Protein AF-A0A5J4W3T4-F1 (afdb_monomer_lite)

Secondary structure (DSSP, 8-state):
------EEEES-EEPPPS--TT--S-SSEEEE--S---GGG-SS--TTEEEES-EESSS--SEEEE-TTHHHHHHHHHHT-GGG----TT--BTTB--S-HHHHHHHHHHHHHSSTT---SEEEEEEPTT-EEE-S-EEE-HHHHT-SEEEEEETTTTSTTPPSS-EEEEE--TT-GGGTTT-S-SEEE-TT-EEEEESEEEEE-SS-BSS-SEEE-SSS-EEEEES-EEEEEEE--SSS-EEEEEEE-SS-EEEEES-EEEEEEE-STTEEEEEEE--SSSPPEEEEES-EEEEEEE---TT-

Radius of gyration: 21.14 Å; chains: 1; boundin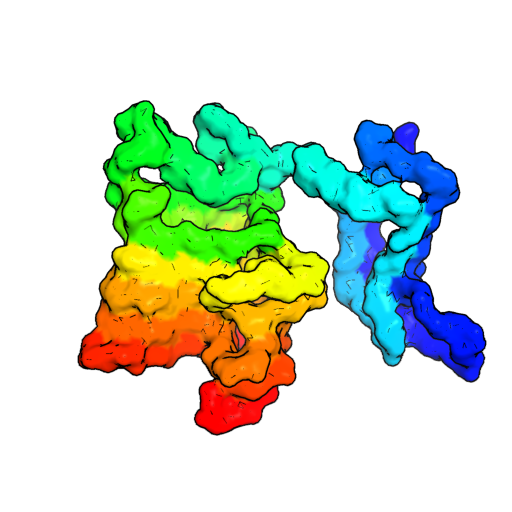g box: 53×50×57 Å

Sequence (304 aa):
MEEINDALIQDCQALTSSNPESTGYGGGIFIGVGGIFIPSTQKLDLKGMKIYGNSASKAGQSLYAVMSELKDWCEYGLDSDTSLGNNTFDCGEVSFPCKTIEYTIQEISVKKGGQNTVFIEEKNIGISQNGFDLMYTLQLNKSGSYTNIIKIMKQLYGTPSEMPGNAEIKVLKNNDDNKENGKQGWISVFEGLQLHLYGLNIIMDNSQLLIPIIYIQDSDSFLELNTITFSEIKLSPTTESKGIIHINVDNSQFIASYCSFKNIDISSKGGNVIRILNSGSYPITSTIKGCQFNNISNIGDSNG

Structure (mmCIF, N/CA/C/O backbone):
data_AF-A0A5J4W3T4-F1
#
_entry.id   AF-A0A5J4W3T4-F1
#
loop_
_atom_site.group_PDB
_atom_site.id
_atom_site.type_symbol
_atom_site.label_atom_id
_atom_site.label_alt_id
_atom_site.label_comp_id
_atom_site.label_asym_id
_atom_site.label_entity_id
_atom_site.label_seq_id
_atom_site.pdbx_PDB_ins_code
_atom_site.Cartn_x
_atom_site.Cartn_y
_atom_site.Cartn_z
_atom_site.occupancy
_atom_site.B_iso_or_equiv
_atom_site.auth_seq_id
_atom_site.auth_comp_id
_atom_site.auth_asym_id
_atom_site.auth_atom_id
_atom_site.pdbx_PDB_model_num
ATOM 1 N N . MET A 1 1 ? -7.520 24.062 -29.353 1.00 44.22 1 MET A N 1
ATOM 2 C CA . MET A 1 1 ? -7.211 23.159 -28.232 1.00 44.22 1 MET A CA 1
ATOM 3 C C . MET A 1 1 ? -6.576 21.955 -28.884 1.00 44.22 1 MET A C 1
ATOM 5 O O . MET A 1 1 ? -7.244 21.335 -29.699 1.00 44.22 1 MET A O 1
ATOM 9 N N . GLU A 1 2 ? -5.279 21.749 -28.683 1.00 47.78 2 GLU A N 1
ATOM 10 C CA . GLU A 1 2 ? -4.601 20.532 -29.133 1.00 47.78 2 GLU A CA 1
ATOM 11 C C . GLU A 1 2 ? -4.466 19.655 -27.893 1.00 47.78 2 GLU A C 1
ATOM 13 O O . GLU A 1 2 ? -3.601 19.870 -27.053 1.00 47.78 2 GLU A O 1
ATOM 18 N N . GLU A 1 3 ? -5.430 18.758 -27.729 1.00 57.59 3 GLU A N 1
ATOM 19 C CA . GLU A 1 3 ? -5.459 17.744 -26.681 1.00 57.59 3 GLU A CA 1
ATOM 20 C C . GLU A 1 3 ? -5.041 16.423 -27.326 1.00 57.59 3 GLU A C 1
ATOM 22 O O . GLU A 1 3 ? -5.544 16.065 -28.400 1.00 57.59 3 GLU A O 1
ATOM 27 N N . ILE A 1 4 ? -4.106 15.699 -26.709 1.00 64.38 4 ILE A N 1
ATOM 28 C CA . ILE A 1 4 ? -3.837 14.321 -27.117 1.00 64.38 4 ILE A CA 1
ATOM 29 C C . ILE A 1 4 ? -4.945 13.456 -26.517 1.00 64.38 4 ILE A C 1
ATOM 31 O O . ILE A 1 4 ? -4.829 12.972 -25.394 1.00 64.38 4 ILE A O 1
ATOM 35 N N . ASN A 1 5 ? -6.023 13.270 -27.280 1.00 59.03 5 ASN A N 1
ATOM 36 C CA . ASN A 1 5 ? -7.175 12.473 -26.847 1.00 59.03 5 ASN A CA 1
ATOM 37 C C . ASN A 1 5 ? -6.808 11.003 -26.569 1.00 59.03 5 ASN A C 1
ATOM 39 O O . ASN A 1 5 ? -7.374 10.385 -25.674 1.00 59.03 5 ASN A O 1
ATOM 43 N N . ASP A 1 6 ? -5.880 10.436 -27.345 1.00 66.06 6 ASP A N 1
ATOM 44 C CA . ASP A 1 6 ? -5.322 9.096 -27.146 1.00 66.06 6 ASP A CA 1
ATOM 45 C C . ASP A 1 6 ? -3.999 8.985 -27.919 1.00 66.06 6 ASP A C 1
ATOM 47 O O . ASP A 1 6 ? -3.898 9.442 -29.063 1.00 66.06 6 ASP A O 1
ATOM 51 N N . ALA A 1 7 ? -2.978 8.394 -27.303 1.00 80.88 7 ALA A N 1
ATOM 52 C CA . ALA A 1 7 ? -1.710 8.082 -27.957 1.00 80.88 7 ALA A CA 1
ATOM 53 C C . ALA A 1 7 ? -1.078 6.848 -27.311 1.00 80.88 7 ALA A C 1
ATOM 55 O O . ALA A 1 7 ? -0.739 6.866 -26.131 1.00 80.88 7 ALA A O 1
ATOM 56 N N . LEU A 1 8 ? -0.873 5.783 -28.088 1.00 81.88 8 LEU A N 1
ATOM 57 C CA . LEU A 1 8 ? -0.267 4.538 -27.617 1.00 81.88 8 LEU A CA 1
ATOM 58 C C . LEU A 1 8 ? 1.141 4.366 -28.192 1.00 81.88 8 LEU A C 1
ATOM 60 O O . LEU A 1 8 ? 1.312 4.266 -29.407 1.00 81.88 8 LEU A O 1
ATOM 64 N N . ILE A 1 9 ? 2.138 4.280 -27.313 1.00 84.38 9 ILE A N 1
ATOM 65 C CA . ILE A 1 9 ? 3.539 4.022 -27.653 1.00 84.38 9 ILE A CA 1
ATOM 66 C C . ILE A 1 9 ? 3.995 2.774 -26.907 1.00 84.38 9 ILE A C 1
ATOM 68 O O . ILE A 1 9 ? 4.312 2.824 -25.717 1.00 84.38 9 ILE A O 1
ATOM 72 N N . GLN A 1 10 ? 4.019 1.644 -27.607 1.00 85.12 10 GLN A N 1
ATOM 73 C CA . GLN A 1 10 ? 4.311 0.349 -27.004 1.00 85.12 10 GLN A CA 1
ATOM 74 C C . GLN A 1 10 ? 5.377 -0.432 -27.768 1.00 85.12 10 GLN A C 1
ATOM 76 O O . GLN A 1 10 ? 5.480 -0.303 -28.989 1.00 85.12 10 GLN A O 1
ATOM 81 N N . ASP A 1 11 ? 6.146 -1.237 -27.037 1.00 83.06 11 ASP A N 1
ATOM 82 C CA . ASP A 1 11 ? 7.117 -2.210 -27.559 1.00 83.06 11 ASP A CA 1
ATOM 83 C C . ASP A 1 11 ? 8.149 -1.620 -28.543 1.00 83.06 11 ASP A C 1
ATOM 85 O O . ASP A 1 11 ? 8.661 -2.294 -29.440 1.00 83.06 11 ASP A O 1
ATOM 89 N N . CYS A 1 12 ? 8.478 -0.338 -28.380 1.00 78.81 12 CYS A N 1
ATOM 90 C CA . CYS A 1 12 ? 9.475 0.361 -29.183 1.00 78.81 12 CYS A CA 1
ATOM 91 C C . CYS A 1 12 ? 10.891 0.118 -28.638 1.00 78.81 12 CYS A C 1
ATOM 93 O O . CYS A 1 12 ? 11.109 0.036 -27.427 1.00 78.81 12 CYS A O 1
ATOM 95 N N . GLN A 1 13 ? 11.887 0.066 -29.527 1.00 78.25 13 GLN A N 1
ATOM 96 C CA . GLN A 1 13 ? 13.291 -0.110 -29.151 1.00 78.25 13 GLN A CA 1
ATOM 97 C C . GLN A 1 13 ? 14.172 1.016 -29.703 1.00 78.25 13 GLN A C 1
ATOM 99 O O . GLN A 1 13 ? 14.260 1.215 -30.914 1.00 78.25 13 GLN A O 1
ATOM 104 N N . ALA A 1 14 ? 14.889 1.704 -28.815 1.00 75.81 14 ALA A N 1
ATOM 105 C CA . ALA A 1 14 ? 15.919 2.671 -29.184 1.00 75.81 14 ALA A CA 1
ATOM 106 C C . ALA A 1 14 ? 17.277 1.974 -29.379 1.00 75.81 14 ALA A C 1
ATOM 108 O O . ALA A 1 14 ? 17.820 1.355 -28.453 1.00 75.81 14 ALA A O 1
ATOM 109 N N . LEU A 1 15 ? 17.850 2.088 -30.579 1.00 74.94 15 LEU A N 1
ATOM 110 C CA . LEU A 1 15 ? 19.121 1.461 -30.962 1.00 74.94 15 LEU A CA 1
ATOM 111 C C . LEU A 1 15 ? 20.281 2.472 -30.938 1.00 74.94 15 LEU A C 1
ATOM 113 O O . LEU A 1 15 ? 20.125 3.616 -31.359 1.00 74.94 15 LEU A O 1
ATOM 117 N N . THR A 1 16 ? 21.459 2.053 -30.468 1.00 69.31 16 THR A N 1
ATOM 118 C CA . THR A 1 16 ? 22.676 2.879 -30.464 1.00 69.31 16 THR A CA 1
ATOM 119 C C . THR A 1 16 ? 23.204 3.101 -31.879 1.00 69.31 16 THR A C 1
ATOM 121 O O . THR A 1 16 ? 23.397 2.137 -32.619 1.00 69.31 16 THR A O 1
ATOM 124 N N . SER A 1 17 ? 23.532 4.348 -32.225 1.00 64.50 17 SER A N 1
ATOM 125 C CA . SER A 1 17 ? 24.295 4.670 -33.434 1.00 64.50 17 SER A CA 1
ATOM 126 C C . SER A 1 17 ? 25.804 4.524 -33.193 1.00 64.50 17 SER A C 1
ATOM 128 O O . SER A 1 17 ? 26.297 4.657 -32.072 1.00 64.50 17 SER A O 1
ATOM 130 N N . SER A 1 18 ? 26.563 4.257 -34.257 1.00 63.41 18 SER A N 1
ATOM 131 C CA . SER A 1 18 ? 28.019 4.060 -34.211 1.00 63.41 18 SER A CA 1
ATOM 132 C C . SER A 1 18 ? 28.830 5.349 -34.012 1.00 63.41 18 SER A C 1
ATOM 134 O O . SER A 1 18 ? 30.055 5.273 -33.973 1.00 63.41 18 SER A O 1
ATOM 136 N N . ASN A 1 19 ? 28.184 6.519 -33.893 1.00 61.31 19 ASN A N 1
ATOM 137 C CA . ASN A 1 19 ? 28.854 7.817 -33.777 1.00 61.31 19 ASN A CA 1
ATOM 138 C C . ASN A 1 19 ? 28.300 8.614 -32.571 1.00 61.31 19 ASN A C 1
ATOM 140 O O . ASN A 1 19 ? 27.208 9.175 -32.666 1.00 61.31 19 ASN A O 1
ATOM 144 N N . PRO A 1 20 ? 28.996 8.643 -31.417 1.00 56.97 20 PRO A N 1
ATOM 145 C CA . PRO A 1 20 ? 28.420 9.041 -30.131 1.00 56.97 20 PRO A CA 1
ATOM 146 C C . PRO A 1 20 ? 28.535 10.546 -29.822 1.00 56.97 20 PRO A C 1
ATOM 148 O O . PRO A 1 20 ? 28.524 10.923 -28.654 1.00 56.97 20 PRO A O 1
ATOM 151 N N . GLU A 1 21 ? 28.659 11.420 -30.826 1.00 54.09 21 GLU A N 1
ATOM 152 C CA . GLU A 1 21 ? 28.991 12.843 -30.607 1.00 54.09 21 GLU A CA 1
ATOM 153 C C . GLU A 1 21 ? 27.897 13.654 -29.883 1.00 54.09 21 GLU A C 1
ATOM 155 O O . GLU A 1 21 ? 28.139 14.774 -29.446 1.00 54.09 21 GLU A O 1
ATOM 160 N N . SER A 1 22 ? 26.705 13.089 -29.688 1.00 54.38 22 SER A N 1
ATOM 161 C CA . SER A 1 22 ? 25.640 13.688 -28.874 1.00 54.38 22 SER A CA 1
ATOM 162 C C . SER A 1 22 ? 24.876 12.615 -28.098 1.00 54.38 22 SER A C 1
ATOM 164 O O . SER A 1 22 ? 23.789 12.180 -28.466 1.00 54.38 22 SER A O 1
ATOM 166 N N . THR A 1 23 ? 25.453 12.152 -26.990 1.00 53.91 23 THR A N 1
ATOM 167 C CA . THR A 1 23 ? 24.717 11.348 -26.007 1.00 53.91 23 THR A CA 1
ATOM 168 C C . THR A 1 23 ? 23.995 12.269 -25.029 1.00 53.91 23 THR A C 1
ATOM 170 O O . THR A 1 23 ? 24.668 13.042 -24.348 1.00 53.91 23 THR A O 1
ATOM 173 N N . GLY A 1 24 ? 22.668 12.145 -24.893 1.00 52.38 24 GLY A N 1
ATOM 174 C CA . GLY A 1 24 ? 22.016 12.589 -23.656 1.00 52.38 24 GLY A CA 1
ATOM 175 C C . GLY A 1 24 ? 20.646 13.259 -23.697 1.00 52.38 24 GLY A C 1
ATOM 176 O O . GLY A 1 24 ? 20.408 14.019 -22.774 1.00 52.38 24 GLY A O 1
ATOM 177 N N . TYR A 1 25 ? 19.733 12.976 -24.636 1.00 52.16 25 TYR A N 1
ATOM 178 C CA . TYR A 1 25 ? 18.311 13.346 -24.474 1.00 52.16 25 TYR A CA 1
ATOM 179 C C . TYR A 1 25 ? 17.388 12.226 -25.015 1.00 52.16 25 TYR A C 1
ATOM 181 O O . TYR A 1 25 ? 17.570 11.788 -26.143 1.00 52.16 25 TYR A O 1
ATOM 189 N N . GLY A 1 26 ? 16.470 11.732 -24.166 1.00 52.16 26 GLY A N 1
ATOM 190 C CA . GLY A 1 26 ? 15.461 10.652 -24.319 1.00 52.16 26 GLY A CA 1
ATOM 191 C C . GLY A 1 26 ? 15.266 9.942 -25.666 1.00 52.16 26 GLY A C 1
ATOM 192 O O . GLY A 1 26 ? 14.951 10.553 -26.679 1.00 52.16 26 GLY A O 1
ATOM 193 N N . GLY A 1 27 ? 15.351 8.611 -25.647 1.00 56.12 27 GLY A N 1
ATOM 194 C CA . GLY A 1 27 ? 15.452 7.742 -26.825 1.00 56.12 27 GLY A CA 1
ATOM 195 C C . GLY A 1 27 ? 14.171 7.453 -27.619 1.00 56.12 27 GLY A C 1
ATOM 196 O O . GLY A 1 27 ? 14.085 6.372 -28.190 1.00 56.12 27 GLY A O 1
ATOM 197 N N . GLY A 1 28 ? 13.186 8.351 -27.701 1.00 63.16 28 GLY A N 1
ATOM 198 C CA . GLY A 1 28 ? 12.019 8.094 -28.563 1.00 63.16 28 GLY A CA 1
ATOM 199 C C . GLY A 1 28 ? 11.136 9.302 -28.855 1.00 63.16 28 GLY A C 1
ATOM 200 O O . GLY A 1 28 ? 10.850 9.574 -30.018 1.00 63.16 28 GLY A O 1
ATOM 201 N N . ILE A 1 29 ? 10.723 10.037 -27.818 1.00 75.00 29 ILE A N 1
ATOM 202 C CA . ILE A 1 29 ? 9.784 11.161 -27.941 1.00 75.00 29 ILE A CA 1
ATOM 203 C C . ILE A 1 29 ? 10.346 12.385 -27.219 1.00 75.00 29 ILE A C 1
ATOM 205 O O . ILE A 1 29 ? 10.633 12.339 -26.021 1.00 75.00 29 ILE A O 1
ATOM 209 N N . PHE A 1 30 ? 10.473 13.487 -27.956 1.00 76.56 30 PHE A N 1
ATOM 210 C CA . PHE A 1 30 ? 10.885 14.788 -27.439 1.00 76.56 30 PHE A CA 1
ATOM 211 C C . PHE A 1 30 ? 9.693 15.743 -27.410 1.00 76.56 30 PHE A C 1
ATOM 213 O O . PHE A 1 30 ? 9.023 15.924 -28.427 1.00 76.56 30 PHE A O 1
ATOM 220 N N . ILE A 1 31 ? 9.472 16.391 -26.268 1.00 78.88 31 ILE A N 1
ATOM 221 C CA . ILE A 1 31 ? 8.511 17.485 -26.132 1.00 78.88 31 ILE A CA 1
ATOM 222 C C . ILE A 1 31 ? 9.265 18.732 -25.688 1.00 78.88 31 ILE A C 1
ATOM 224 O O . ILE A 1 31 ? 9.834 18.778 -24.598 1.00 78.88 31 ILE A O 1
ATOM 228 N N . GLY A 1 32 ? 9.258 19.752 -26.540 1.00 79.69 32 GLY A N 1
ATOM 229 C CA . GLY A 1 32 ? 9.824 21.059 -26.240 1.00 79.69 32 GLY A CA 1
ATOM 230 C C . GLY A 1 32 ? 8.742 22.122 -26.292 1.00 79.69 32 GLY A C 1
ATOM 231 O O . GLY A 1 32 ? 8.013 22.206 -27.279 1.00 79.69 32 GLY A O 1
ATOM 232 N N . VAL A 1 33 ? 8.664 22.952 -25.255 1.00 78.06 33 VAL A N 1
ATOM 233 C CA . VAL A 1 33 ? 7.827 24.155 -25.272 1.00 78.06 33 VAL A CA 1
ATOM 234 C C . VAL A 1 33 ? 8.736 25.377 -25.355 1.00 78.06 33 VAL A C 1
ATOM 236 O O . VAL A 1 33 ? 9.630 25.556 -24.532 1.00 78.06 33 VAL A O 1
ATOM 239 N N . GLY A 1 34 ? 8.533 26.202 -26.383 1.00 77.38 34 GLY A N 1
ATOM 240 C CA . GLY A 1 34 ? 9.241 27.470 -26.540 1.00 77.38 34 GLY A CA 1
ATOM 241 C C . GLY A 1 34 ? 8.541 28.600 -25.785 1.00 77.38 34 GLY A C 1
ATOM 242 O O . GLY A 1 34 ? 7.337 28.794 -25.944 1.00 77.38 34 GLY A O 1
ATOM 243 N N . GLY A 1 35 ? 9.306 29.382 -25.021 1.00 79.75 35 GLY A N 1
ATOM 244 C CA . GLY A 1 35 ? 8.770 30.470 -24.196 1.00 79.75 35 GLY A CA 1
ATOM 245 C C . GLY A 1 35 ? 8.119 29.979 -22.898 1.00 79.75 35 GLY A C 1
ATOM 246 O O . GLY A 1 35 ? 8.256 28.818 -22.533 1.00 79.75 35 GLY A O 1
ATOM 247 N N . ILE A 1 36 ? 7.429 30.888 -22.205 1.00 82.12 36 ILE A N 1
ATOM 248 C CA . ILE A 1 36 ? 6.761 30.613 -20.924 1.00 82.12 36 ILE A CA 1
ATOM 249 C C . ILE A 1 36 ? 5.516 29.762 -21.179 1.00 82.12 36 ILE A C 1
ATOM 251 O O . ILE A 1 36 ? 4.586 30.193 -21.873 1.00 82.12 36 ILE A O 1
ATOM 255 N N . PHE A 1 37 ? 5.481 28.571 -20.596 1.00 81.94 37 PHE A N 1
ATOM 256 C CA . PHE A 1 37 ? 4.306 27.720 -20.566 1.00 81.94 37 PHE A CA 1
ATOM 257 C C . PHE A 1 37 ? 3.428 28.080 -19.364 1.00 81.94 37 PHE A C 1
ATOM 259 O O . PHE A 1 37 ? 3.912 28.259 -18.253 1.00 81.94 37 PHE A O 1
ATOM 266 N N . ILE A 1 38 ? 2.115 28.186 -19.580 1.00 83.44 38 ILE A N 1
ATOM 267 C CA . ILE A 1 38 ? 1.147 28.476 -18.515 1.00 83.44 38 ILE A CA 1
ATOM 268 C C . ILE A 1 38 ? 0.303 27.212 -18.294 1.00 83.44 38 ILE A C 1
ATOM 270 O O . ILE A 1 38 ? -0.598 26.958 -19.105 1.00 83.44 38 ILE A O 1
ATOM 274 N N . PRO A 1 39 ? 0.545 26.434 -17.218 1.00 80.19 39 PRO A N 1
ATOM 275 C CA . PRO A 1 39 ? -0.119 25.149 -16.985 1.00 80.19 39 PRO A CA 1
ATOM 276 C C . PRO A 1 39 ? -1.645 25.196 -17.009 1.00 80.19 39 PRO A C 1
ATOM 278 O O . PRO A 1 39 ? -2.281 24.329 -17.605 1.00 80.19 39 PRO A O 1
ATOM 281 N N . SER A 1 40 ? -2.238 26.265 -16.471 1.00 79.94 40 SER A N 1
ATOM 282 C CA . SER A 1 40 ? -3.693 26.450 -16.427 1.00 79.94 40 SER A CA 1
ATOM 283 C C . SER A 1 40 ? -4.366 26.582 -17.790 1.00 79.94 40 SER A C 1
ATOM 285 O O . SER A 1 40 ? -5.587 26.496 -17.883 1.00 79.94 40 SER A O 1
ATOM 287 N N . THR A 1 41 ? -3.593 26.777 -18.859 1.00 81.00 41 THR A N 1
ATOM 288 C CA . THR A 1 41 ? -4.135 26.818 -20.220 1.00 81.00 41 THR A CA 1
ATOM 289 C C . THR A 1 41 ? -4.372 25.433 -20.817 1.00 81.00 41 THR A C 1
ATOM 291 O O . THR A 1 41 ? -5.015 25.363 -21.862 1.00 81.00 41 THR A O 1
ATOM 294 N N . GLN A 1 42 ? -3.831 24.367 -20.203 1.00 73.44 42 GLN A N 1
ATOM 295 C CA . GLN A 1 42 ? -3.940 22.969 -20.656 1.00 73.44 42 GLN A CA 1
ATOM 296 C C . GLN A 1 42 ? -3.624 22.775 -22.154 1.00 73.44 42 GLN A C 1
ATOM 298 O O . GLN A 1 42 ? -4.119 21.866 -22.806 1.00 73.44 42 GLN A O 1
ATOM 303 N N . LYS A 1 43 ? -2.776 23.640 -22.733 1.00 77.00 43 LYS A N 1
ATOM 304 C CA . LYS A 1 43 ? -2.402 23.585 -24.160 1.00 77.00 43 LYS A CA 1
ATOM 305 C C . LYS A 1 43 ? -1.532 22.382 -24.524 1.00 77.00 43 LYS A C 1
ATOM 307 O O . LYS A 1 43 ? -1.296 22.151 -25.703 1.00 77.00 43 LYS A O 1
ATOM 312 N N . LEU A 1 44 ? -1.020 21.686 -23.517 1.00 81.12 44 LEU A N 1
ATOM 313 C CA . LEU A 1 44 ? -0.257 20.460 -23.636 1.00 81.12 44 LEU A CA 1
ATOM 314 C C . LEU A 1 44 ? -0.739 19.539 -22.513 1.00 81.12 44 LEU A C 1
ATOM 316 O O . LEU A 1 44 ? -0.387 19.739 -21.350 1.00 81.12 44 LEU A O 1
ATOM 320 N N . ASP A 1 45 ? -1.581 18.578 -22.872 1.00 77.44 45 ASP A N 1
ATOM 321 C CA . ASP A 1 45 ? -2.108 17.552 -21.976 1.00 77.44 45 ASP A CA 1
ATOM 322 C C . ASP A 1 45 ? -1.698 16.172 -22.505 1.00 77.44 45 ASP A C 1
ATOM 324 O O . ASP A 1 45 ? -1.873 15.866 -23.686 1.00 77.44 45 ASP A O 1
ATOM 328 N N . LEU A 1 46 ? -1.099 15.371 -21.624 1.00 79.94 46 LEU A N 1
ATOM 329 C CA . LEU A 1 46 ? -0.579 14.037 -21.911 1.00 79.94 46 LEU A CA 1
ATOM 330 C C . LEU A 1 46 ? -1.372 12.923 -21.214 1.00 79.94 46 LEU A C 1
ATOM 332 O O . LEU A 1 46 ? -0.954 11.768 -21.284 1.00 79.94 46 LEU A O 1
ATOM 336 N N . LYS A 1 47 ? -2.489 13.226 -20.539 1.00 75.69 47 LYS A N 1
ATOM 337 C CA . LYS A 1 47 ? -3.255 12.245 -19.747 1.00 75.69 47 LYS A CA 1
ATOM 338 C C . LYS A 1 47 ? -3.754 11.048 -20.563 1.00 75.69 47 LYS A C 1
ATOM 340 O O . LYS A 1 47 ? -3.801 9.938 -20.042 1.00 75.69 47 LYS A O 1
ATOM 345 N N . GLY A 1 48 ? -4.075 11.245 -21.843 1.00 72.06 48 GLY A N 1
ATOM 346 C CA . GLY A 1 48 ? -4.476 10.170 -22.761 1.00 72.06 48 GLY A CA 1
ATOM 347 C C . GLY A 1 48 ? -3.321 9.300 -23.276 1.00 72.06 48 GLY A C 1
ATOM 348 O O . GLY A 1 48 ? -3.557 8.326 -23.989 1.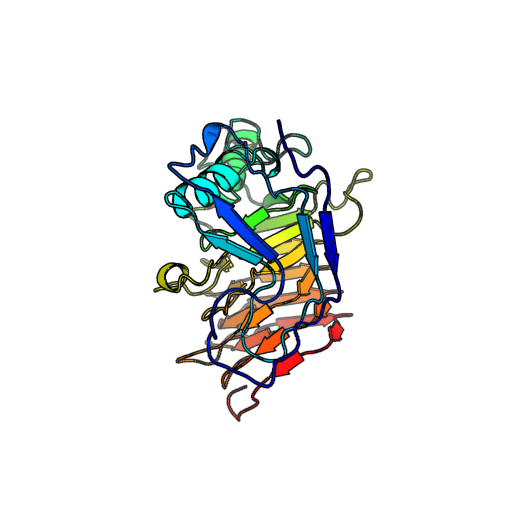00 72.06 48 GLY A O 1
ATOM 349 N N . MET A 1 49 ? -2.068 9.631 -22.954 1.00 81.75 49 MET A N 1
ATOM 350 C CA . MET A 1 49 ? -0.903 8.945 -23.505 1.00 81.75 49 MET A CA 1
ATOM 351 C C . MET A 1 49 ? -0.523 7.703 -22.689 1.00 81.75 49 MET A C 1
ATOM 353 O O . MET A 1 49 ? -0.356 7.745 -21.472 1.00 81.75 49 MET A O 1
ATOM 357 N N . LYS A 1 50 ? -0.310 6.591 -23.389 1.00 78.44 50 LYS A N 1
ATOM 358 C CA . LYS A 1 50 ? 0.042 5.279 -22.844 1.00 78.44 50 LYS A CA 1
ATOM 359 C C . LYS A 1 50 ? 1.401 4.836 -23.368 1.00 78.44 50 LYS A C 1
ATOM 361 O O . LYS A 1 50 ? 1.601 4.768 -24.579 1.00 78.44 50 LYS A O 1
ATOM 366 N N . ILE A 1 51 ? 2.330 4.524 -22.465 1.00 79.12 51 ILE A N 1
ATOM 367 C CA . ILE A 1 51 ? 3.721 4.194 -22.801 1.00 79.12 51 ILE A CA 1
ATOM 368 C C . ILE A 1 51 ? 4.129 2.893 -22.093 1.00 79.12 51 ILE A C 1
ATOM 370 O O . ILE A 1 51 ? 4.303 2.900 -20.877 1.00 79.12 51 ILE A O 1
ATOM 374 N N . TYR A 1 52 ? 4.316 1.795 -22.835 1.00 78.50 52 TYR A N 1
ATOM 375 C CA . TYR A 1 52 ? 4.574 0.458 -22.264 1.00 78.50 52 TYR A CA 1
ATOM 376 C C . TYR A 1 52 ? 5.653 -0.319 -23.022 1.00 78.50 52 TYR A C 1
ATOM 378 O O . TYR A 1 52 ? 5.839 -0.119 -24.214 1.00 78.50 52 TYR A O 1
ATOM 386 N N . GLY A 1 53 ? 6.365 -1.231 -22.353 1.00 70.69 53 GLY A N 1
ATOM 387 C CA . GLY A 1 53 ? 7.241 -2.208 -23.028 1.00 70.69 53 GLY A CA 1
ATOM 388 C C . GLY A 1 53 ? 8.424 -1.626 -23.819 1.00 70.69 53 GLY A C 1
ATOM 389 O O . GLY A 1 53 ? 9.122 -2.357 -24.516 1.00 70.69 53 GLY A O 1
ATOM 390 N N . ASN A 1 54 ? 8.675 -0.318 -23.726 1.00 77.06 54 ASN A N 1
ATOM 391 C CA . ASN A 1 54 ? 9.714 0.343 -24.505 1.00 77.06 54 ASN A CA 1
ATOM 392 C C . ASN A 1 54 ? 11.099 0.102 -23.891 1.00 77.06 54 ASN A C 1
ATOM 394 O O . ASN A 1 54 ? 11.274 0.163 -22.672 1.00 77.06 54 ASN A O 1
ATOM 398 N N . SER A 1 55 ? 12.104 -0.122 -24.736 1.00 74.12 55 SER A N 1
ATOM 399 C CA . SER A 1 55 ? 13.477 -0.418 -24.315 1.00 74.12 55 SER A CA 1
ATOM 400 C C . SER A 1 55 ? 14.501 0.479 -25.009 1.00 74.12 55 SER A C 1
ATOM 402 O O . SER A 1 55 ? 14.279 0.982 -26.110 1.00 74.12 55 SER A O 1
ATOM 404 N N . ALA A 1 56 ? 15.655 0.682 -24.372 1.00 73.62 56 ALA A N 1
ATOM 405 C CA . ALA A 1 56 ? 16.772 1.417 -24.953 1.00 73.62 56 ALA A CA 1
ATOM 406 C C . ALA A 1 56 ? 18.073 0.636 -24.765 1.00 73.62 56 ALA A C 1
ATOM 408 O O . ALA A 1 56 ? 18.403 0.205 -23.662 1.00 73.62 56 ALA A O 1
ATOM 409 N N . SER A 1 57 ? 18.824 0.478 -25.853 1.00 72.94 57 SER A N 1
ATOM 410 C CA . SER A 1 57 ? 20.122 -0.218 -25.875 1.00 72.94 57 SER A CA 1
ATOM 411 C C . SER A 1 57 ? 21.207 0.471 -25.034 1.00 72.94 57 SER A C 1
ATOM 413 O O . SER A 1 57 ? 22.158 -0.175 -24.598 1.00 72.94 57 SER A O 1
ATOM 415 N N . LYS A 1 58 ? 21.061 1.772 -24.763 1.00 66.31 58 LYS A N 1
ATOM 416 C CA . LYS A 1 58 ? 21.877 2.537 -23.814 1.00 66.31 58 LYS A CA 1
ATOM 417 C C . LYS A 1 58 ? 20.986 3.612 -23.194 1.00 66.31 58 LYS A C 1
ATOM 419 O O . LYS A 1 58 ? 20.299 4.271 -23.959 1.00 66.31 58 LYS A O 1
ATOM 424 N N . ALA A 1 59 ? 20.997 3.733 -21.859 1.00 57.50 59 ALA A N 1
ATOM 425 C CA . ALA A 1 59 ? 20.304 4.730 -21.020 1.00 57.50 59 ALA A CA 1
ATOM 426 C C . ALA A 1 59 ? 19.199 5.564 -21.712 1.00 57.50 59 ALA A C 1
ATOM 428 O O . ALA A 1 59 ? 19.494 6.411 -22.550 1.00 57.50 59 ALA A O 1
ATOM 429 N N . GLY A 1 60 ? 17.934 5.415 -21.312 1.00 58.31 60 GLY A N 1
ATOM 430 C CA . GLY A 1 60 ? 16.860 6.216 -21.900 1.00 58.31 60 GLY A CA 1
ATOM 431 C C . GLY A 1 60 ? 15.529 6.104 -21.170 1.00 58.31 60 GLY A C 1
ATOM 432 O O . GLY A 1 60 ? 15.202 5.068 -20.602 1.00 58.31 60 GLY A O 1
ATOM 433 N N . GLN A 1 61 ? 14.768 7.194 -21.213 1.00 59.91 61 GLN A N 1
ATOM 434 C CA . GLN A 1 61 ? 13.336 7.223 -20.926 1.00 59.91 61 GLN A CA 1
ATOM 435 C C . GLN A 1 61 ? 12.590 7.352 -22.262 1.00 59.91 61 GLN A C 1
ATOM 437 O O . GLN A 1 61 ? 13.147 7.893 -23.221 1.00 59.91 61 GLN A O 1
ATOM 442 N N . SER A 1 62 ? 11.351 6.852 -22.339 1.00 72.00 62 SER A N 1
ATOM 443 C CA . SER A 1 62 ? 10.535 6.938 -23.567 1.00 72.00 62 SER A CA 1
ATOM 444 C C . SER A 1 62 ? 10.187 8.384 -23.936 1.00 72.00 62 SER A C 1
ATOM 446 O O . SER A 1 62 ? 10.110 8.719 -25.115 1.00 72.00 62 SER A O 1
ATOM 448 N N . LEU A 1 63 ? 10.007 9.232 -22.920 1.00 78.06 63 LEU A N 1
ATOM 449 C CA . LEU A 1 63 ? 9.636 10.633 -23.045 1.00 78.06 63 LEU A CA 1
ATOM 450 C C . LEU A 1 63 ? 10.716 11.519 -22.424 1.00 78.06 63 LEU A C 1
ATOM 452 O O . LEU A 1 63 ? 11.158 11.272 -21.302 1.00 78.06 63 LEU A O 1
ATOM 456 N N . TYR A 1 64 ? 11.101 12.573 -23.137 1.00 77.94 64 TYR A N 1
ATOM 457 C CA . TYR A 1 64 ? 11.928 13.649 -22.607 1.00 77.94 64 TYR A CA 1
ATOM 458 C C . TYR A 1 64 ? 11.254 14.997 -22.863 1.00 77.94 64 TYR A C 1
ATOM 460 O O . TYR A 1 64 ? 11.024 15.373 -24.012 1.00 77.94 64 TYR A O 1
ATOM 468 N N . ALA A 1 65 ? 10.919 15.699 -21.780 1.00 81.00 65 ALA A N 1
ATOM 469 C CA . ALA A 1 65 ? 10.219 16.977 -21.814 1.00 81.00 65 ALA A CA 1
ATOM 470 C C . ALA A 1 65 ? 11.131 18.108 -21.321 1.00 81.00 65 ALA A C 1
ATOM 472 O O . ALA A 1 65 ? 11.737 18.001 -20.253 1.00 81.00 65 ALA A O 1
ATOM 473 N N . VAL A 1 66 ? 11.209 19.198 -22.088 1.00 81.94 66 VAL A N 1
ATOM 474 C CA . VAL A 1 66 ? 11.967 20.408 -21.741 1.00 81.94 66 VAL A CA 1
ATOM 475 C C . VAL A 1 66 ? 11.061 21.627 -21.853 1.00 81.94 66 VAL A C 1
ATOM 477 O O . VAL A 1 66 ? 10.571 21.957 -22.934 1.00 81.94 66 VAL A O 1
ATOM 480 N N . MET A 1 67 ? 10.860 22.309 -20.728 1.00 84.50 67 MET A N 1
ATOM 481 C CA . MET A 1 67 ? 10.118 23.568 -20.631 1.00 84.50 67 MET A CA 1
ATOM 482 C C . MET A 1 67 ? 10.539 24.326 -19.364 1.00 84.50 67 MET A C 1
ATOM 484 O O . MET A 1 67 ? 11.013 23.707 -18.408 1.00 84.50 67 MET A O 1
ATOM 488 N N . SER A 1 68 ? 10.378 25.651 -19.348 1.00 83.56 68 SER A N 1
ATOM 489 C CA . SER A 1 68 ? 10.735 26.501 -18.201 1.00 83.56 68 SER A CA 1
ATOM 490 C C . SER A 1 68 ? 9.887 26.210 -16.959 1.00 83.56 68 SER A C 1
ATOM 492 O O . SER A 1 68 ? 10.406 26.227 -15.847 1.00 83.56 68 SER A O 1
ATOM 494 N N . GLU A 1 69 ? 8.616 25.860 -17.148 1.00 87.19 69 GLU A N 1
ATOM 495 C CA . GLU A 1 69 ? 7.630 25.620 -16.089 1.00 87.19 69 GLU A CA 1
ATOM 496 C C . GLU A 1 69 ? 7.331 24.120 -15.915 1.00 87.19 69 GLU A C 1
ATOM 498 O O . GLU A 1 69 ? 6.208 23.735 -15.604 1.00 87.19 69 GLU A O 1
ATOM 503 N N . LEU A 1 70 ? 8.327 23.247 -16.136 1.00 83.56 70 LEU A N 1
ATOM 504 C CA . LEU A 1 70 ? 8.125 21.787 -16.147 1.00 83.56 70 LEU A CA 1
ATOM 505 C C . LEU A 1 70 ? 7.562 21.283 -14.816 1.00 83.56 70 LEU A C 1
ATOM 507 O O . LEU A 1 70 ? 6.653 20.458 -14.796 1.00 83.56 70 LEU A O 1
ATOM 511 N N . LYS A 1 71 ? 8.096 21.806 -13.708 1.00 80.19 71 LYS A N 1
ATOM 512 C CA . LYS A 1 71 ? 7.627 21.483 -12.361 1.00 80.19 71 LYS A CA 1
ATOM 513 C C . LYS A 1 71 ? 6.163 21.895 -12.177 1.00 80.19 71 LYS A C 1
ATOM 515 O O . LYS A 1 71 ? 5.349 21.058 -11.805 1.00 80.19 71 LYS A O 1
ATOM 520 N N . ASP A 1 72 ? 5.836 23.143 -12.502 1.00 81.50 72 ASP A N 1
ATOM 521 C CA . ASP A 1 72 ? 4.490 23.691 -12.326 1.00 81.50 72 ASP A CA 1
ATOM 522 C C . ASP A 1 72 ? 3.472 22.999 -13.245 1.00 81.50 72 ASP A C 1
ATOM 524 O O . ASP A 1 72 ? 2.321 22.808 -12.863 1.00 81.50 72 ASP A O 1
ATOM 528 N N . TRP A 1 73 ? 3.877 22.580 -14.449 1.00 82.38 73 TRP A N 1
ATOM 529 C CA . TRP A 1 73 ? 3.033 21.794 -15.350 1.00 82.38 73 TRP A CA 1
ATOM 530 C C . TRP A 1 73 ? 2.705 20.414 -14.781 1.00 82.38 73 TRP A C 1
ATOM 532 O O . TRP A 1 73 ? 1.536 20.022 -14.783 1.00 82.38 73 TRP A O 1
ATOM 542 N N . CYS A 1 74 ? 3.707 19.713 -14.242 1.00 76.38 74 CYS A N 1
ATOM 543 C CA . CYS A 1 74 ? 3.504 18.431 -13.571 1.00 76.38 74 CYS A CA 1
ATOM 544 C C . CYS A 1 74 ? 2.604 18.574 -12.333 1.00 76.38 74 CYS A C 1
ATOM 546 O O . CYS A 1 74 ? 1.652 17.812 -12.182 1.00 76.38 74 CYS A O 1
ATOM 548 N N . GLU A 1 75 ? 2.871 19.555 -11.466 1.00 74.81 75 GLU A N 1
ATOM 549 C CA . GLU A 1 75 ? 2.086 19.787 -10.244 1.00 74.81 75 GLU A CA 1
ATOM 550 C C . GLU A 1 75 ? 0.639 20.189 -10.568 1.00 74.81 75 GLU A C 1
ATOM 552 O O . GLU A 1 75 ? -0.297 19.615 -10.015 1.00 74.81 75 GLU A O 1
ATOM 557 N N . TYR A 1 76 ? 0.428 21.089 -11.535 1.00 77.00 76 TYR A N 1
ATOM 558 C CA . TYR A 1 76 ? -0.914 21.487 -11.964 1.00 77.00 76 TYR A CA 1
ATOM 559 C C . TYR A 1 76 ? -1.706 20.324 -12.574 1.00 77.00 76 TYR A C 1
ATOM 561 O O . TYR A 1 76 ? -2.906 20.196 -12.323 1.00 77.00 76 TYR A O 1
ATOM 569 N N . GLY A 1 77 ? -1.060 19.466 -13.370 1.00 66.12 77 GLY A N 1
ATOM 570 C CA . GLY A 1 77 ? -1.695 18.278 -13.942 1.00 66.12 77 GLY A CA 1
ATOM 571 C C . GLY A 1 77 ? -2.243 17.330 -12.872 1.00 66.12 77 GLY A C 1
ATOM 572 O O . GLY A 1 77 ? -3.344 16.809 -13.046 1.00 66.12 77 GLY A O 1
ATOM 573 N N . LEU A 1 78 ? -1.511 17.177 -11.762 1.00 64.38 78 LEU A N 1
ATOM 574 C CA . LEU A 1 78 ? -1.892 16.365 -10.602 1.00 64.38 78 LEU A CA 1
ATOM 575 C C . LEU A 1 78 ? -2.967 17.044 -9.741 1.00 64.38 78 LEU A C 1
ATOM 577 O O . LEU A 1 78 ? -3.926 16.402 -9.323 1.00 64.38 78 LEU A O 1
ATOM 581 N N . ASP A 1 79 ? -2.851 18.350 -9.496 1.00 61.81 79 ASP A N 1
ATOM 582 C CA . ASP A 1 79 ? -3.805 19.079 -8.652 1.00 61.81 79 ASP A CA 1
ATOM 583 C C . ASP A 1 79 ? -5.150 19.347 -9.326 1.00 61.81 79 ASP A C 1
ATOM 585 O O . ASP A 1 79 ? -6.175 19.420 -8.645 1.00 61.81 79 ASP A O 1
ATOM 589 N N . SER A 1 80 ? -5.163 19.466 -10.655 1.00 58.38 80 SER A N 1
ATOM 590 C CA . SER A 1 80 ? -6.392 19.584 -11.445 1.00 58.38 80 SER A CA 1
ATOM 591 C C . SER A 1 80 ? -7.050 18.234 -11.741 1.00 58.38 80 SER A C 1
ATOM 593 O O . SER A 1 80 ? -8.156 18.206 -12.291 1.00 58.38 80 SER A O 1
ATOM 595 N N . ASP A 1 81 ? -6.413 17.113 -11.381 1.00 63.47 81 ASP A N 1
ATOM 596 C CA . ASP A 1 81 ? -6.967 15.789 -11.629 1.00 63.47 81 ASP A CA 1
ATOM 597 C C . ASP A 1 81 ? -8.046 15.398 -10.616 1.00 63.47 81 ASP A C 1
ATOM 599 O O . ASP A 1 81 ? -7.841 14.640 -9.670 1.00 63.47 81 ASP A O 1
ATOM 603 N N . THR A 1 82 ? -9.251 15.910 -10.847 1.00 60.50 82 THR A N 1
ATOM 604 C CA . THR A 1 82 ? -10.438 15.529 -10.072 1.00 60.50 82 THR A CA 1
ATOM 605 C C . THR A 1 82 ? -10.859 14.071 -10.278 1.00 60.50 82 THR A C 1
ATOM 607 O O . THR A 1 82 ? -11.714 13.591 -9.531 1.00 60.50 82 THR A O 1
ATOM 610 N N . SER A 1 83 ? -10.277 13.344 -11.245 1.00 65.19 83 SER A N 1
ATOM 611 C CA . SER A 1 83 ? -10.629 11.940 -11.488 1.00 65.19 83 SER A CA 1
ATOM 612 C C . SER A 1 83 ? -10.198 11.026 -10.336 1.00 65.19 83 SER A C 1
ATOM 614 O O . SER A 1 83 ? -10.867 10.025 -10.083 1.00 65.19 83 SER A O 1
ATOM 616 N N . LEU A 1 84 ? -9.171 11.406 -9.569 1.00 69.44 84 LEU A N 1
ATOM 617 C CA . LEU A 1 84 ? -8.724 10.681 -8.372 1.00 69.44 84 LEU A CA 1
ATOM 618 C C . LEU A 1 84 ? -9.521 11.037 -7.105 1.00 69.44 84 LEU A C 1
ATOM 620 O O . LEU A 1 84 ? -9.365 10.382 -6.076 1.00 69.44 84 LEU A O 1
ATOM 624 N N . GLY A 1 85 ? -10.406 12.035 -7.176 1.00 69.38 85 GLY A N 1
ATOM 625 C CA . GLY A 1 85 ? -11.283 12.440 -6.080 1.00 69.38 85 GLY A CA 1
ATOM 626 C C . GLY A 1 85 ? -10.979 13.813 -5.486 1.00 69.38 85 GLY A C 1
ATOM 627 O O . GLY A 1 85 ? -9.977 14.454 -5.796 1.00 69.38 85 GLY A O 1
ATOM 628 N N . ASN A 1 86 ? -11.875 14.275 -4.610 1.00 78.38 86 ASN A N 1
ATOM 629 C CA . ASN A 1 86 ? -11.786 15.572 -3.935 1.00 78.38 86 ASN A CA 1
ATOM 630 C C . ASN A 1 86 ? -12.116 15.430 -2.444 1.00 78.38 86 ASN A C 1
ATOM 632 O O . ASN A 1 86 ? -13.139 14.855 -2.078 1.00 78.38 86 ASN A O 1
ATOM 636 N N . ASN A 1 87 ? -11.275 15.996 -1.574 1.00 83.94 87 ASN A N 1
ATOM 637 C CA . ASN A 1 87 ? -11.529 16.017 -0.130 1.00 83.94 87 ASN A CA 1
ATOM 638 C C . ASN A 1 87 ? -12.623 17.036 0.192 1.00 83.94 87 ASN A C 1
ATOM 640 O O . ASN A 1 87 ? -12.380 18.240 0.250 1.00 83.94 87 ASN A O 1
ATOM 644 N N . THR A 1 88 ? -13.839 16.537 0.360 1.00 81.12 88 THR A N 1
ATOM 645 C CA . THR A 1 88 ? -15.044 17.320 0.631 1.00 81.12 88 THR A CA 1
ATOM 646 C C . THR A 1 88 ? -15.975 16.506 1.516 1.00 81.12 88 THR A C 1
ATOM 648 O O . THR A 1 88 ? -15.865 15.280 1.570 1.00 81.12 88 THR A O 1
ATOM 651 N N . PHE A 1 89 ? -16.895 17.188 2.197 1.00 77.25 89 PHE A N 1
ATOM 652 C CA . PHE A 1 89 ? -17.910 16.519 2.999 1.00 77.25 89 PHE A CA 1
ATOM 653 C C . PHE A 1 89 ? -18.672 15.502 2.141 1.00 77.25 89 PHE A C 1
ATOM 655 O O . PHE A 1 89 ? -19.073 15.810 1.017 1.00 77.25 89 PHE A O 1
ATOM 662 N N . ASP A 1 90 ? -18.845 14.302 2.678 1.00 77.50 90 ASP A N 1
ATOM 663 C CA . ASP A 1 90 ? -19.506 13.161 2.049 1.00 77.50 90 ASP A CA 1
ATOM 664 C C . ASP A 1 90 ? -18.742 12.416 0.939 1.00 77.50 90 ASP A C 1
ATOM 666 O O . ASP A 1 90 ? -19.288 11.463 0.370 1.00 77.50 90 ASP A O 1
ATOM 670 N N . CYS A 1 91 ? -17.461 12.710 0.697 1.00 79.75 91 CYS A N 1
ATOM 671 C CA . CYS A 1 91 ? -16.639 11.860 -0.174 1.00 79.75 91 CYS A CA 1
ATOM 672 C C . CYS A 1 91 ? -16.412 10.444 0.403 1.00 79.75 91 CYS A C 1
ATOM 674 O O . CYS A 1 91 ? -16.761 10.126 1.547 1.00 79.75 91 CYS A O 1
ATOM 676 N N . GLY A 1 92 ? -15.878 9.551 -0.432 1.00 69.62 92 GLY A N 1
ATOM 677 C CA . GLY A 1 92 ? -15.666 8.131 -0.127 1.00 69.62 92 GLY A CA 1
ATOM 678 C C . GLY A 1 92 ? -16.761 7.211 -0.673 1.00 69.62 92 GLY A C 1
ATOM 679 O O . GLY A 1 92 ? -16.687 5.999 -0.484 1.00 69.62 92 GLY A O 1
ATOM 680 N N . GLU A 1 93 ? -17.755 7.775 -1.366 1.00 67.56 93 GLU A N 1
ATOM 681 C CA . GLU A 1 93 ? -18.723 7.024 -2.165 1.00 67.56 93 GLU A CA 1
ATOM 682 C C . GLU A 1 93 ? -18.146 6.684 -3.545 1.00 67.56 93 GLU A C 1
ATOM 684 O O . GLU A 1 93 ? -17.228 7.331 -4.044 1.00 67.56 93 GLU A O 1
ATOM 689 N N . VAL A 1 94 ? -18.760 5.711 -4.215 1.00 61.09 94 VAL A N 1
ATOM 690 C CA . VAL A 1 94 ? -18.438 5.284 -5.591 1.00 61.09 94 VAL A CA 1
ATOM 691 C C . VAL A 1 94 ? -18.332 6.442 -6.575 1.00 61.09 94 VAL A C 1
ATOM 693 O O . VAL A 1 94 ? -17.381 6.535 -7.342 1.00 61.09 94 VAL A O 1
ATOM 696 N N . SER A 1 95 ? -19.342 7.308 -6.578 1.00 63.19 95 SER A N 1
ATOM 697 C CA . SER A 1 95 ? -19.425 8.438 -7.500 1.00 63.19 95 SER A CA 1
ATOM 698 C C . SER A 1 95 ? -18.604 9.633 -7.031 1.00 63.19 95 SER A C 1
ATOM 700 O O . SER A 1 95 ? -18.557 10.645 -7.727 1.00 63.19 95 SER A O 1
ATOM 702 N N . PHE A 1 96 ? -18.022 9.552 -5.834 1.00 74.94 96 PHE A N 1
ATOM 703 C CA . PHE A 1 96 ? -17.381 10.680 -5.188 1.00 74.94 96 PHE A CA 1
ATOM 704 C C . PHE A 1 96 ? -16.215 10.231 -4.295 1.00 74.94 96 PHE A C 1
ATOM 706 O O . PHE A 1 96 ? -16.312 10.300 -3.066 1.00 74.94 96 PHE A O 1
ATOM 713 N N . PRO A 1 97 ? -15.114 9.731 -4.891 1.00 79.31 97 PRO A N 1
ATOM 714 C CA . PRO A 1 97 ? -13.937 9.335 -4.130 1.00 79.31 97 PRO A CA 1
ATOM 715 C C . PRO A 1 97 ? -13.308 10.541 -3.423 1.00 79.31 97 PRO A C 1
ATOM 717 O O . PRO A 1 97 ? -13.327 11.668 -3.927 1.00 79.31 97 PRO A O 1
ATOM 720 N N . CYS A 1 98 ? -12.741 10.306 -2.242 1.00 84.75 98 CYS A N 1
ATOM 721 C CA . CYS A 1 98 ? -11.899 11.299 -1.581 1.00 84.75 98 CYS A CA 1
ATOM 722 C C . CYS A 1 98 ? -10.517 11.355 -2.240 1.00 84.75 98 CYS A C 1
ATOM 724 O O . CYS A 1 98 ? -10.032 10.344 -2.742 1.00 84.75 98 CYS A O 1
ATOM 726 N N . LYS A 1 99 ? -9.849 12.514 -2.155 1.00 83.12 99 LYS A N 1
ATOM 727 C CA . LYS A 1 99 ? -8.479 12.699 -2.666 1.00 83.12 99 LYS A CA 1
ATOM 728 C C . LYS A 1 99 ? -7.439 11.965 -1.814 1.00 83.12 99 LYS A C 1
ATOM 730 O O . LYS A 1 99 ? -6.398 11.594 -2.338 1.00 83.12 99 LYS A O 1
ATOM 735 N N . THR A 1 100 ? -7.675 11.773 -0.508 1.00 88.25 100 THR A N 1
ATOM 736 C CA . THR A 1 100 ? -6.729 11.081 0.392 1.00 88.25 100 THR A CA 1
ATOM 737 C C . THR A 1 100 ? -7.388 10.016 1.273 1.00 88.25 100 THR A C 1
ATOM 739 O O . THR A 1 100 ? -8.549 10.131 1.684 1.00 88.25 100 THR A O 1
ATOM 742 N N . ILE A 1 101 ? -6.626 8.967 1.604 1.00 92.12 101 ILE A N 1
ATOM 743 C CA . ILE A 1 101 ? -7.065 7.891 2.505 1.00 92.12 101 ILE A CA 1
ATOM 744 C C . ILE A 1 101 ? -7.286 8.441 3.922 1.00 92.12 101 ILE A C 1
ATOM 746 O O . ILE A 1 101 ? -8.287 8.111 4.555 1.00 92.12 101 ILE A O 1
ATOM 750 N N . GLU A 1 102 ? -6.420 9.334 4.404 1.00 92.62 102 GLU A N 1
ATOM 751 C CA . GLU A 1 102 ? -6.543 9.967 5.723 1.00 92.62 102 GLU A CA 1
ATOM 752 C C . GLU A 1 102 ? -7.834 10.776 5.853 1.00 92.62 102 GLU A C 1
ATOM 754 O O . GLU A 1 102 ? -8.518 10.700 6.875 1.00 92.62 102 GLU A O 1
ATOM 759 N N . TYR A 1 103 ? -8.199 11.518 4.804 1.00 91.69 103 TYR A N 1
ATOM 760 C CA . TYR A 1 103 ? -9.454 12.261 4.793 1.00 91.69 103 TYR A CA 1
ATOM 761 C C . TYR A 1 103 ? -10.648 11.302 4.788 1.00 91.69 103 TYR A C 1
ATOM 763 O O . TYR A 1 103 ? -11.583 11.482 5.563 1.00 91.69 103 TYR A O 1
ATOM 771 N N . THR A 1 104 ? -10.574 10.213 4.014 1.00 92.69 104 THR A N 1
ATOM 772 C CA . THR A 1 104 ? -11.616 9.172 4.012 1.00 92.69 104 THR A CA 1
ATOM 773 C C . THR A 1 104 ? -11.822 8.569 5.406 1.00 92.69 104 THR A C 1
ATOM 775 O O . THR A 1 104 ? -12.955 8.377 5.845 1.00 92.69 104 THR A O 1
ATOM 778 N N . ILE A 1 105 ? -10.739 8.311 6.148 1.00 94.94 105 ILE A N 1
ATOM 779 C CA . ILE A 1 105 ? -10.802 7.815 7.532 1.00 94.94 105 ILE A CA 1
ATOM 780 C C . ILE A 1 105 ? -11.575 8.791 8.427 1.00 94.94 105 ILE A C 1
ATOM 782 O O . ILE A 1 105 ? -12.410 8.351 9.224 1.00 94.94 105 ILE A O 1
ATOM 786 N N . GLN A 1 106 ? -11.313 10.094 8.316 1.00 94.31 106 GLN A N 1
ATOM 787 C CA . GLN A 1 106 ? -11.996 11.125 9.105 1.00 94.31 106 GLN A CA 1
ATOM 788 C C . GLN A 1 106 ? -13.475 11.250 8.726 1.00 94.31 106 GLN A C 1
ATOM 790 O O . GLN A 1 106 ? -14.330 11.256 9.614 1.00 94.31 106 GLN A O 1
ATOM 795 N N . GLU A 1 107 ? -13.787 11.264 7.430 1.00 93.44 107 GLU A N 1
ATOM 796 C CA . GLU A 1 107 ? -15.163 11.319 6.923 1.00 93.44 107 GLU A CA 1
ATOM 797 C C . GLU A 1 107 ? -15.998 10.136 7.411 1.00 93.44 107 GLU A C 1
ATOM 799 O O . GLU A 1 107 ? -17.141 10.323 7.815 1.00 93.44 107 GLU A O 1
ATOM 804 N N . ILE A 1 108 ? -15.437 8.923 7.476 1.00 93.50 108 ILE A N 1
ATOM 805 C CA . ILE A 1 108 ? -16.161 7.765 8.025 1.00 93.50 108 ILE A CA 1
ATOM 806 C C . ILE A 1 108 ? -16.559 7.999 9.493 1.00 93.50 108 ILE A C 1
ATOM 808 O O . ILE A 1 108 ? -17.668 7.629 9.886 1.00 93.50 108 ILE A O 1
ATOM 812 N N . SER A 1 109 ? -15.696 8.623 10.303 1.00 95.25 109 SER A N 1
ATOM 813 C CA . SER A 1 109 ? -16.047 9.000 11.682 1.00 95.25 109 SER A CA 1
ATOM 814 C C . SER A 1 109 ? -17.132 10.073 11.722 1.00 95.25 109 SER A C 1
ATOM 816 O O . SER A 1 109 ? -18.069 9.950 12.508 1.00 95.25 109 SER A O 1
ATOM 818 N N . VAL A 1 110 ? -17.067 11.079 10.846 1.00 94.12 110 VAL A N 1
ATOM 819 C CA . VAL A 1 110 ? -18.103 12.120 10.753 1.00 94.12 110 VAL A CA 1
ATOM 820 C C . VAL A 1 110 ? -19.447 11.521 10.332 1.00 94.12 110 VAL A C 1
ATOM 822 O O . VAL A 1 110 ? -20.447 11.746 11.007 1.00 94.12 110 VAL A O 1
ATOM 825 N N . LYS A 1 111 ? -19.479 10.691 9.287 1.00 91.31 111 LYS A N 1
ATOM 826 C CA . LYS A 1 111 ? -20.702 10.054 8.772 1.00 91.31 111 LYS A CA 1
ATOM 827 C C . LYS A 1 111 ? -21.367 9.135 9.796 1.00 91.31 111 LYS A C 1
ATOM 829 O O . LYS A 1 111 ? -22.587 9.143 9.933 1.00 91.31 111 LYS A O 1
ATOM 834 N N . LYS A 1 112 ? -20.581 8.321 10.509 1.00 92.50 112 LYS A N 1
ATOM 835 C CA . LYS A 1 112 ? -21.114 7.330 11.461 1.00 92.50 112 LYS A CA 1
ATOM 836 C C . LYS A 1 112 ? -21.316 7.881 12.875 1.00 92.50 112 LYS A C 1
ATOM 838 O O . LYS A 1 112 ? -22.164 7.371 13.600 1.00 92.50 112 LYS A O 1
ATOM 843 N N . GLY A 1 113 ? -20.523 8.870 13.280 1.00 92.12 113 GLY A N 1
ATOM 844 C CA . GLY A 1 113 ? -20.434 9.350 14.662 1.00 92.12 113 GLY A CA 1
ATOM 845 C C . GLY A 1 113 ? -20.665 10.850 14.851 1.00 92.12 113 GLY A C 1
ATOM 846 O O . GLY A 1 113 ? -20.764 11.310 15.984 1.00 92.12 113 GLY A O 1
ATOM 847 N N . GLY A 1 114 ? -20.755 11.629 13.773 1.00 93.00 114 GLY A N 1
ATOM 848 C CA . GLY A 1 114 ? -20.997 13.075 13.798 1.00 93.00 114 GLY A CA 1
ATOM 849 C C . GLY A 1 114 ? -19.754 13.947 14.011 1.00 93.00 114 GLY A C 1
ATOM 850 O O . GLY A 1 114 ? -19.841 15.160 13.837 1.00 93.00 114 GLY A O 1
ATOM 851 N N . GLN A 1 115 ? -18.597 13.375 14.366 1.00 94.19 115 GLN A N 1
ATOM 852 C CA . GLN A 1 115 ? -17.323 14.099 14.503 1.00 94.19 115 GLN A CA 1
ATOM 853 C C . GLN A 1 115 ? -16.155 13.246 13.997 1.00 94.19 115 GLN A C 1
ATOM 855 O O . GLN A 1 115 ? -16.199 12.020 14.062 1.00 94.19 115 GLN A O 1
ATOM 860 N N . ASN A 1 116 ? -15.084 13.887 13.528 1.00 93.00 116 ASN A N 1
ATOM 861 C CA . ASN A 1 116 ? -13.927 13.209 12.928 1.00 93.00 116 ASN A CA 1
ATOM 862 C C . ASN A 1 116 ? -13.078 12.390 13.921 1.00 93.00 116 ASN A C 1
ATOM 864 O O . ASN A 1 116 ? -12.291 11.553 13.488 1.00 93.00 116 ASN A O 1
ATOM 868 N N . THR A 1 117 ? -13.257 12.593 15.228 1.00 94.69 117 THR A N 1
ATOM 869 C CA . THR A 1 117 ? -12.565 11.861 16.300 1.00 94.69 117 THR A CA 1
ATOM 870 C C . THR A 1 117 ? -13.410 10.761 16.940 1.00 94.69 117 THR A C 1
ATOM 872 O O . THR A 1 117 ? -12.973 10.117 17.894 1.00 94.69 117 THR A O 1
ATOM 875 N N . VAL A 1 118 ? -14.634 10.522 16.452 1.00 97.25 118 VAL A N 1
ATOM 876 C CA . VAL A 1 118 ? -15.453 9.433 16.991 1.00 97.25 118 VAL A CA 1
ATOM 877 C C . VAL A 1 118 ? -14.832 8.097 16.624 1.00 97.25 118 VAL A C 1
ATOM 879 O O . VAL A 1 118 ? -14.533 7.837 15.456 1.00 97.25 118 VAL A O 1
ATOM 882 N N . PHE A 1 119 ? -14.674 7.245 17.635 1.00 98.06 119 PHE A N 1
ATOM 883 C CA . PHE A 1 119 ? -14.202 5.885 17.458 1.00 98.06 119 PHE A CA 1
ATOM 884 C C . PHE A 1 119 ? -15.223 5.047 16.688 1.00 98.06 119 PHE A C 1
ATOM 886 O O . PHE A 1 119 ? -16.377 4.923 17.098 1.00 98.06 119 PHE A O 1
ATOM 893 N N . ILE A 1 120 ? -14.772 4.444 15.592 1.00 97.56 120 ILE A N 1
ATOM 894 C CA . ILE A 1 120 ? -15.533 3.497 14.784 1.00 97.56 120 ILE A CA 1
ATOM 895 C C . ILE A 1 120 ? -14.730 2.203 14.740 1.00 97.56 120 ILE A C 1
ATOM 897 O O . ILE A 1 120 ? -13.611 2.217 14.245 1.00 97.56 120 ILE A O 1
ATOM 901 N N . GLU A 1 121 ? -15.300 1.088 15.201 1.00 97.00 121 GLU A N 1
ATOM 902 C CA . GLU A 1 121 ? -14.582 -0.196 15.298 1.00 97.00 121 GLU A CA 1
ATOM 903 C C . GLU A 1 121 ? -13.900 -0.598 13.981 1.00 97.00 121 GLU A C 1
ATOM 905 O O . GLU A 1 121 ? -12.721 -0.941 13.973 1.00 97.00 121 GLU A O 1
ATOM 910 N N . GLU A 1 122 ? -14.633 -0.465 12.870 1.00 96.81 122 GLU A N 1
ATOM 911 C CA . GLU A 1 122 ? -14.186 -0.811 11.522 1.00 96.81 122 GLU A CA 1
ATOM 912 C C . GLU A 1 122 ? -14.486 0.308 10.515 1.00 96.81 122 GLU A C 1
ATOM 914 O O . GLU A 1 122 ? -15.632 0.775 10.363 1.00 96.81 122 GLU A O 1
ATOM 919 N N . LYS A 1 123 ? -13.448 0.698 9.772 1.00 96.00 123 LYS A N 1
ATOM 920 C CA . LYS A 1 123 ? -13.521 1.672 8.683 1.00 96.00 123 LYS A CA 1
ATOM 921 C C . LYS A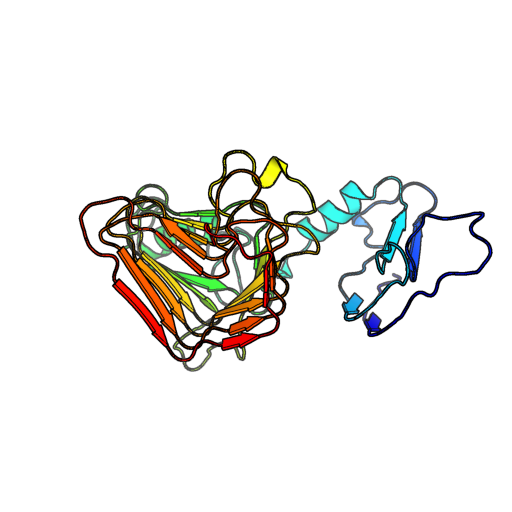 1 123 ? -13.199 1.012 7.345 1.00 96.00 123 LYS A C 1
ATOM 923 O O . LYS A 1 123 ? -12.091 0.529 7.127 1.00 96.00 123 LYS A O 1
ATOM 928 N N . ASN A 1 124 ? -14.182 1.045 6.445 1.00 93.94 124 ASN A N 1
ATOM 929 C CA . ASN A 1 124 ? -14.087 0.493 5.097 1.00 93.94 124 ASN A CA 1
ATOM 930 C C . ASN A 1 124 ? -13.852 1.626 4.103 1.00 93.94 124 ASN A C 1
ATOM 932 O O . ASN A 1 124 ? -14.640 2.566 4.039 1.00 93.94 124 ASN A O 1
ATOM 936 N N . ILE A 1 125 ? -12.764 1.524 3.350 1.00 92.81 125 ILE A N 1
ATOM 937 C CA . ILE A 1 125 ? -12.265 2.537 2.426 1.00 92.81 125 ILE A CA 1
ATOM 938 C C . ILE A 1 125 ? -12.289 1.930 1.028 1.00 92.81 125 ILE A C 1
ATOM 940 O O . ILE A 1 125 ? -11.580 0.961 0.758 1.00 92.81 125 ILE A O 1
ATOM 944 N N . GLY A 1 126 ? -13.126 2.483 0.153 1.00 90.00 126 GLY A N 1
ATOM 945 C CA . GLY A 1 126 ? -13.210 2.081 -1.246 1.00 90.00 126 GLY A CA 1
ATOM 946 C C . GLY A 1 126 ? -12.227 2.863 -2.115 1.00 90.00 126 GLY A C 1
ATOM 947 O O . GLY A 1 126 ? -12.243 4.090 -2.096 1.00 90.00 126 GLY A O 1
ATOM 948 N N . ILE A 1 127 ? -11.415 2.169 -2.910 1.00 90.06 127 ILE A N 1
ATOM 949 C CA . ILE A 1 127 ? -10.613 2.763 -3.984 1.00 90.06 127 ILE A CA 1
ATOM 950 C C . ILE A 1 127 ? -11.405 2.663 -5.285 1.00 90.06 127 ILE A C 1
ATOM 952 O O . ILE A 1 127 ? -11.830 1.571 -5.675 1.00 90.06 127 ILE A O 1
ATOM 956 N N . SER A 1 128 ? -11.635 3.809 -5.926 1.00 87.44 128 SER A N 1
ATOM 957 C CA . SER A 1 128 ? -12.414 3.893 -7.163 1.00 87.44 128 SER A CA 1
ATOM 958 C C . SER A 1 128 ? -11.705 3.220 -8.342 1.00 87.44 128 SER A C 1
ATOM 960 O O . SER A 1 128 ? -10.519 2.893 -8.280 1.00 87.44 128 SER A O 1
ATOM 962 N N . GLN A 1 129 ? -12.418 3.072 -9.458 1.00 84.88 129 GLN A N 1
ATOM 963 C CA . GLN A 1 129 ? -11.833 2.562 -10.702 1.00 84.88 129 GLN A CA 1
ATOM 964 C C . GLN A 1 129 ? -10.697 3.422 -11.271 1.00 84.88 129 GLN A C 1
ATOM 966 O O . GLN A 1 129 ? -9.905 2.921 -12.063 1.00 84.88 129 GLN A O 1
ATOM 971 N N . ASN A 1 130 ? -10.613 4.690 -10.863 1.00 84.25 130 ASN A N 1
ATOM 972 C CA . ASN A 1 130 ? -9.550 5.602 -11.283 1.00 84.25 130 ASN A CA 1
ATOM 973 C C . ASN A 1 130 ? -8.267 5.405 -10.458 1.00 84.25 130 ASN A C 1
ATOM 975 O O . ASN A 1 130 ? -7.237 5.982 -10.783 1.00 84.25 130 ASN A O 1
ATOM 979 N N . GLY A 1 131 ? -8.320 4.571 -9.415 1.00 88.88 131 GLY A N 1
ATOM 980 C CA . GLY A 1 131 ? -7.189 4.267 -8.554 1.00 88.88 131 GLY A CA 1
ATOM 981 C C . GLY A 1 131 ? -6.922 5.327 -7.487 1.00 88.88 131 GLY A C 1
ATOM 982 O O . GLY A 1 131 ? -7.800 6.116 -7.128 1.00 88.88 131 GLY A O 1
ATOM 983 N N . PHE A 1 132 ? -5.714 5.281 -6.932 1.00 88.88 132 PHE A N 1
ATOM 984 C CA . PHE A 1 132 ? -5.226 6.179 -5.896 1.00 88.88 132 PHE A CA 1
ATOM 985 C C . PHE A 1 132 ? -3.708 6.352 -5.994 1.00 88.88 132 PHE A C 1
ATOM 987 O O . PHE A 1 132 ? -2.956 5.378 -5.902 1.00 88.88 132 PHE A O 1
ATOM 994 N N . ASP A 1 133 ? -3.254 7.596 -6.096 1.00 90.50 133 ASP A N 1
ATOM 995 C CA . ASP A 1 133 ? -1.831 7.921 -6.097 1.00 90.50 133 ASP A CA 1
ATOM 996 C C . ASP A 1 133 ? -1.325 8.161 -4.670 1.00 90.50 133 ASP A C 1
ATOM 998 O O . ASP A 1 133 ? -1.640 9.154 -4.009 1.00 90.50 133 ASP A O 1
ATOM 1002 N N . LEU A 1 134 ? -0.474 7.258 -4.193 1.00 93.19 134 LEU A N 1
ATOM 1003 C CA . LEU A 1 134 ? 0.220 7.398 -2.924 1.00 93.19 134 LEU A CA 1
ATOM 1004 C C . LEU A 1 134 ? 1.460 8.280 -3.122 1.00 93.19 134 LEU A C 1
ATOM 1006 O O . LEU A 1 134 ? 2.558 7.800 -3.406 1.00 93.19 134 LEU A O 1
ATOM 1010 N N . MET A 1 135 ? 1.269 9.595 -3.000 1.00 90.25 135 MET A N 1
ATOM 1011 C CA . MET A 1 135 ? 2.330 10.602 -3.175 1.00 90.25 135 MET A CA 1
ATOM 1012 C C . MET A 1 135 ? 3.219 10.794 -1.941 1.00 90.25 135 MET A C 1
ATOM 1014 O O . MET A 1 135 ? 4.345 11.284 -2.069 1.00 90.25 135 MET A O 1
ATOM 1018 N N . TYR A 1 136 ? 2.704 10.429 -0.768 1.00 92.50 136 TYR A N 1
ATOM 1019 C CA . TYR A 1 136 ? 3.356 10.526 0.536 1.00 92.50 136 TYR A CA 1
ATOM 1020 C C . TYR A 1 136 ? 3.142 9.223 1.305 1.00 92.50 136 TYR A C 1
ATOM 1022 O O . TYR A 1 136 ? 2.183 8.499 1.048 1.00 92.50 136 TYR A O 1
ATOM 1030 N N . THR A 1 137 ? 4.016 8.926 2.266 1.00 96.19 137 THR A N 1
ATOM 1031 C CA . THR A 1 137 ? 3.867 7.731 3.102 1.00 96.19 137 THR A CA 1
ATOM 1032 C C . THR A 1 137 ? 2.630 7.839 3.995 1.00 96.19 137 THR A C 1
ATOM 1034 O O . THR A 1 137 ? 2.515 8.798 4.760 1.00 96.19 137 THR A O 1
ATOM 1037 N N . LEU A 1 138 ? 1.774 6.825 3.968 1.00 96.50 138 LEU A N 1
ATOM 1038 C CA . LEU A 1 138 ? 0.607 6.676 4.825 1.00 96.50 138 LEU A CA 1
ATOM 1039 C C . LEU A 1 138 ? 1.007 6.035 6.161 1.00 96.50 138 LEU A C 1
ATOM 1041 O O . LEU A 1 138 ? 1.620 4.966 6.193 1.00 96.50 138 LEU A O 1
ATOM 1045 N N . GLN A 1 139 ? 0.637 6.670 7.272 1.00 96.56 139 GLN A N 1
ATOM 1046 C CA . GLN A 1 139 ? 0.834 6.129 8.619 1.00 96.56 139 GLN A CA 1
ATOM 1047 C C . GLN A 1 139 ? -0.519 5.843 9.266 1.00 96.56 139 GLN A C 1
ATOM 1049 O O . GLN A 1 139 ? -1.284 6.762 9.550 1.00 96.56 139 GLN A O 1
ATOM 1054 N N . LEU A 1 140 ? -0.804 4.567 9.512 1.00 97.69 140 LEU A N 1
ATOM 1055 C CA . LEU A 1 140 ? -2.054 4.095 10.091 1.00 97.69 140 LEU A CA 1
ATOM 1056 C C . LEU A 1 140 ? -1.813 3.616 11.520 1.00 97.69 140 LEU A C 1
ATOM 1058 O O . LEU A 1 140 ? -0.992 2.739 11.767 1.00 97.69 140 LEU A O 1
ATOM 1062 N N . ASN A 1 141 ? -2.544 4.187 12.466 1.00 97.31 141 ASN A N 1
ATOM 1063 C CA . ASN A 1 141 ? -2.503 3.809 13.877 1.00 97.31 141 ASN A CA 1
ATOM 1064 C C . ASN A 1 141 ? -3.894 3.971 14.501 1.00 97.31 141 ASN A C 1
ATOM 1066 O O . ASN A 1 141 ? -4.727 4.711 13.963 1.00 97.31 141 ASN A O 1
ATOM 1070 N N . LYS A 1 142 ? -4.158 3.277 15.613 1.00 97.25 142 LYS A N 1
ATOM 1071 C CA . LYS A 1 142 ? -5.480 3.278 16.259 1.00 97.25 142 LYS A CA 1
ATOM 1072 C C . LYS A 1 142 ? -5.873 4.667 16.745 1.00 97.25 142 LYS A C 1
ATOM 1074 O O . LYS A 1 142 ? -6.994 5.109 16.490 1.00 97.25 142 LYS A O 1
ATOM 1079 N N . SER A 1 143 ? -4.948 5.361 17.401 1.00 96.25 143 SER A N 1
ATOM 1080 C CA . SER A 1 143 ? -5.201 6.644 18.065 1.00 96.25 143 SER A CA 1
ATOM 1081 C C . SER A 1 143 ? -5.540 7.771 17.088 1.00 96.25 143 SER A C 1
ATOM 1083 O O . SER A 1 143 ? -6.473 8.535 17.316 1.00 96.25 143 SER A O 1
ATOM 1085 N N . GLY A 1 144 ? -4.814 7.863 15.977 1.00 95.44 144 GLY A N 1
ATOM 1086 C CA . GLY A 1 144 ? -5.001 8.868 14.930 1.00 95.44 144 GLY A CA 1
ATOM 1087 C C . GLY A 1 144 ? -6.104 8.513 13.937 1.00 95.44 144 GLY A C 1
ATOM 1088 O O . GLY A 1 144 ? -6.706 9.408 13.345 1.00 95.44 144 GLY A O 1
ATOM 1089 N N . SER A 1 145 ? -6.406 7.222 13.773 1.00 96.75 145 SER A N 1
ATOM 1090 C CA . SER A 1 145 ? -7.480 6.768 12.882 1.00 96.75 145 SER A CA 1
ATOM 1091 C C . SER A 1 145 ? -8.810 6.565 13.602 1.00 96.75 145 SER A C 1
ATOM 1093 O O . SER A 1 145 ? -9.818 6.357 12.929 1.00 96.75 145 SER A O 1
ATOM 1095 N N . TYR A 1 146 ? -8.839 6.610 14.937 1.00 97.56 146 TYR A N 1
ATOM 1096 C CA . TYR A 1 146 ? -10.015 6.347 15.773 1.00 97.56 146 TYR A CA 1
ATOM 1097 C C . TYR A 1 146 ? -10.738 5.050 15.372 1.00 97.56 146 TYR A C 1
ATOM 1099 O O . TYR A 1 146 ? -11.951 5.031 15.155 1.00 97.56 146 TYR A O 1
ATOM 1107 N N . THR A 1 147 ? -9.974 3.972 15.189 1.00 97.94 147 THR A N 1
ATOM 1108 C CA . THR A 1 147 ? -10.487 2.661 14.771 1.00 97.94 147 THR A CA 1
ATOM 1109 C C . THR A 1 147 ? -9.504 1.551 15.119 1.00 97.94 147 THR A C 1
ATOM 1111 O O . THR A 1 147 ? -8.306 1.808 15.220 1.00 97.94 147 THR A O 1
ATOM 1114 N N . ASN A 1 148 ? -9.996 0.323 15.285 1.00 98.00 148 ASN A N 1
ATOM 1115 C CA . ASN A 1 148 ? -9.148 -0.860 15.440 1.00 98.00 148 ASN A CA 1
ATOM 1116 C C . ASN A 1 148 ? -8.842 -1.534 14.100 1.00 98.00 148 ASN A C 1
ATOM 1118 O O . ASN A 1 148 ? -7.827 -2.226 13.987 1.00 98.00 148 ASN A O 1
ATOM 1122 N N . ILE A 1 149 ? -9.716 -1.347 13.106 1.00 98.31 149 ILE A N 1
ATOM 1123 C CA . ILE A 1 149 ? -9.694 -2.090 11.850 1.00 98.31 149 ILE A CA 1
ATOM 1124 C C . ILE A 1 149 ? -9.860 -1.124 10.681 1.00 98.31 149 ILE A C 1
ATOM 1126 O O . ILE A 1 149 ? -10.876 -0.435 10.552 1.00 98.31 149 ILE A O 1
ATOM 1130 N N . ILE A 1 150 ? -8.884 -1.134 9.778 1.00 98.31 150 ILE A N 1
ATOM 1131 C CA . ILE A 1 150 ? -8.981 -0.464 8.485 1.00 98.31 150 ILE A CA 1
ATOM 1132 C C . ILE A 1 150 ? -9.017 -1.520 7.390 1.00 98.31 150 ILE A C 1
ATOM 1134 O O . ILE A 1 150 ? -8.123 -2.360 7.280 1.00 98.31 150 ILE A O 1
ATOM 1138 N N . LYS A 1 151 ? -10.039 -1.443 6.539 1.00 97.94 151 LYS A N 1
ATOM 1139 C CA . LYS A 1 151 ? -10.119 -2.230 5.312 1.00 97.94 151 LYS A CA 1
ATOM 1140 C C . LYS A 1 151 ? -10.030 -1.300 4.113 1.00 97.94 151 LYS A C 1
ATOM 1142 O O . LYS A 1 151 ? -10.905 -0.457 3.937 1.00 97.94 151 LYS A O 1
ATOM 1147 N N . ILE A 1 152 ? -9.008 -1.466 3.281 1.00 97.12 152 ILE A N 1
ATOM 1148 C CA . ILE A 1 152 ? -8.886 -0.761 2.002 1.00 97.12 152 ILE A CA 1
ATOM 1149 C C . ILE A 1 152 ? -9.206 -1.765 0.904 1.00 97.12 152 ILE A C 1
ATOM 1151 O O . ILE A 1 152 ? -8.581 -2.817 0.788 1.00 97.12 152 ILE A O 1
ATOM 1155 N N . MET A 1 153 ? -10.223 -1.474 0.116 1.00 95.50 153 MET A N 1
ATOM 1156 C CA . MET A 1 153 ? -10.784 -2.417 -0.838 1.00 95.50 153 MET A CA 1
ATOM 1157 C C . MET A 1 153 ? -11.106 -1.712 -2.140 1.00 95.50 153 MET A C 1
ATOM 1159 O O . MET A 1 153 ? -11.347 -0.506 -2.149 1.00 95.50 153 MET A O 1
ATOM 1163 N N . LYS A 1 154 ? -11.147 -2.445 -3.250 1.00 92.69 154 LYS A N 1
ATOM 1164 C CA . LYS A 1 154 ? -11.741 -1.887 -4.465 1.00 92.69 154 LYS A CA 1
ATOM 1165 C C . LYS A 1 154 ? -13.190 -1.472 -4.224 1.00 92.69 154 LYS A C 1
ATOM 1167 O O . LYS A 1 154 ? -13.883 -1.979 -3.338 1.00 92.69 154 LYS A O 1
ATOM 1172 N N . GLN A 1 155 ? -13.649 -0.544 -5.039 1.00 86.88 155 GLN A N 1
ATOM 1173 C CA . GLN A 1 155 ? -14.983 0.014 -4.957 1.00 86.88 155 GLN A CA 1
ATOM 1174 C C . GLN A 1 155 ? -16.079 -1.067 -4.907 1.00 86.88 155 GLN A C 1
ATOM 1176 O O . GLN A 1 155 ? -16.124 -1.974 -5.742 1.00 86.88 155 GLN A O 1
ATOM 1181 N N . LEU A 1 156 ? -16.990 -0.921 -3.935 1.00 86.88 156 LEU A N 1
ATOM 1182 C CA . LEU A 1 156 ? -18.162 -1.784 -3.725 1.00 86.88 156 LEU A CA 1
ATOM 1183 C C . LEU A 1 156 ? -17.841 -3.271 -3.493 1.00 86.88 156 LEU A C 1
ATOM 1185 O O . LEU A 1 156 ? -18.699 -4.125 -3.727 1.00 86.88 156 LEU A O 1
ATOM 1189 N N . TYR A 1 157 ? -16.629 -3.579 -3.022 1.00 91.38 157 TYR A N 1
ATOM 1190 C CA . TYR A 1 157 ? -16.200 -4.939 -2.700 1.00 91.38 157 TYR A CA 1
ATOM 1191 C C . TYR A 1 157 ? -17.199 -5.682 -1.799 1.00 91.38 157 TYR A C 1
ATOM 1193 O O . TYR A 1 157 ? -17.675 -5.145 -0.796 1.00 91.38 157 TYR A O 1
ATOM 1201 N N . GLY A 1 158 ? -17.518 -6.925 -2.164 1.00 89.44 158 GLY A N 1
ATOM 1202 C CA . GLY A 1 158 ? -18.462 -7.784 -1.450 1.00 89.44 158 GLY A CA 1
ATOM 1203 C C . GLY A 1 158 ? -19.940 -7.500 -1.740 1.00 89.44 158 GLY A C 1
ATOM 1204 O O . GLY A 1 158 ? -20.802 -8.095 -1.092 1.00 89.44 158 GLY A O 1
ATOM 1205 N N . THR A 1 159 ? -20.263 -6.618 -2.692 1.00 90.88 159 THR A N 1
ATOM 1206 C CA . THR A 1 159 ? -21.650 -6.280 -3.066 1.00 90.88 159 THR A CA 1
ATOM 1207 C C . THR A 1 159 ? -21.984 -6.710 -4.503 1.00 90.88 159 THR A C 1
ATOM 1209 O O . THR A 1 159 ? -21.078 -6.901 -5.312 1.00 90.88 159 THR A O 1
ATOM 1212 N N . PRO A 1 160 ? -23.275 -6.809 -4.889 1.00 91.69 160 PRO A N 1
ATOM 1213 C CA . PRO A 1 160 ? -23.664 -7.111 -6.274 1.00 91.69 160 PRO A CA 1
ATOM 1214 C C . PRO A 1 160 ? -23.183 -6.092 -7.319 1.00 91.69 160 PRO A C 1
ATOM 1216 O O . PRO A 1 160 ? -23.173 -6.401 -8.507 1.00 91.69 160 PRO A O 1
ATOM 1219 N N . SER A 1 161 ? -22.803 -4.891 -6.878 1.00 89.06 161 SER A N 1
ATOM 1220 C CA . SER A 1 161 ? -22.324 -3.793 -7.723 1.00 89.06 161 SER A CA 1
ATOM 1221 C C . SER A 1 161 ? -20.804 -3.600 -7.621 1.00 89.06 161 SER A C 1
ATOM 1223 O O . SER A 1 161 ? -20.297 -2.532 -7.956 1.00 89.06 161 SER A O 1
ATOM 1225 N N . GLU A 1 162 ? -20.080 -4.607 -7.122 1.00 90.56 162 GLU A N 1
ATOM 1226 C CA . GLU A 1 162 ? -18.620 -4.605 -7.015 1.00 90.56 162 GLU A CA 1
ATOM 1227 C C . GLU A 1 162 ? -17.947 -4.243 -8.345 1.00 90.56 162 GLU A C 1
ATOM 1229 O O . GLU A 1 162 ? -18.304 -4.754 -9.410 1.00 90.56 162 GLU A O 1
ATOM 1234 N N . MET A 1 163 ? -16.939 -3.371 -8.276 1.00 89.81 163 MET A N 1
ATOM 1235 C CA . MET A 1 163 ? -16.154 -2.985 -9.443 1.00 89.81 163 MET A CA 1
ATOM 1236 C C . MET A 1 163 ? -15.501 -4.220 -10.101 1.00 89.81 163 MET A C 1
ATOM 1238 O O . MET A 1 163 ? -14.908 -5.054 -9.400 1.00 89.81 163 MET A O 1
ATOM 1242 N N . PRO A 1 164 ? -15.542 -4.341 -11.444 1.00 90.00 164 PRO A N 1
ATOM 1243 C CA . PRO A 1 164 ? -14.829 -5.400 -12.149 1.00 90.00 164 PRO A CA 1
ATOM 1244 C C . PRO A 1 164 ? -13.308 -5.219 -12.036 1.00 90.00 164 PRO A C 1
ATOM 1246 O O . PRO A 1 164 ? -12.797 -4.104 -12.063 1.00 90.00 164 PRO A O 1
ATOM 1249 N N . GLY A 1 165 ? -12.567 -6.326 -11.962 1.00 93.62 165 GLY A N 1
ATOM 1250 C CA . GLY A 1 165 ? -11.109 -6.284 -11.810 1.00 93.62 165 GLY A CA 1
ATOM 1251 C C . GLY A 1 165 ? -10.665 -5.805 -10.425 1.00 93.62 165 GLY A C 1
ATOM 1252 O O . GLY A 1 165 ? -11.391 -5.986 -9.447 1.00 93.62 165 GLY A O 1
ATOM 1253 N N . ASN A 1 166 ? -9.463 -5.234 -10.356 1.00 95.19 166 ASN A N 1
ATOM 1254 C CA . ASN A 1 166 ? -8.872 -4.662 -9.147 1.00 95.19 166 ASN A CA 1
ATOM 1255 C C . ASN A 1 166 ? -8.768 -3.139 -9.287 1.00 95.19 166 ASN A C 1
ATOM 1257 O O . ASN A 1 166 ? -8.538 -2.646 -10.390 1.00 95.19 166 ASN A O 1
ATOM 1261 N N . ALA A 1 167 ? -8.884 -2.412 -8.176 1.00 93.50 167 ALA A N 1
ATOM 1262 C CA . ALA A 1 167 ? -8.556 -0.986 -8.141 1.00 93.50 167 ALA A CA 1
ATOM 1263 C C . ALA A 1 167 ? -7.039 -0.789 -7.996 1.00 93.50 167 ALA A C 1
ATOM 1265 O O . ALA A 1 167 ? -6.361 -1.655 -7.446 1.00 93.50 167 ALA A O 1
ATOM 1266 N N . GLU A 1 168 ? -6.492 0.325 -8.475 1.00 95.19 168 GLU A N 1
ATOM 1267 C CA . GLU A 1 168 ? -5.045 0.571 -8.463 1.00 95.19 168 GLU A CA 1
ATOM 1268 C C . GLU A 1 168 ? -4.628 1.509 -7.325 1.00 95.19 168 GLU A C 1
ATOM 1270 O O . GLU A 1 168 ? -5.265 2.528 -7.088 1.00 95.19 168 GLU A O 1
ATOM 1275 N N . ILE A 1 169 ? -3.545 1.178 -6.627 1.00 96.38 169 ILE A N 1
ATOM 1276 C CA . ILE A 1 169 ? -2.795 2.088 -5.765 1.00 96.38 169 ILE A CA 1
ATOM 1277 C C . ILE A 1 169 ? -1.393 2.212 -6.354 1.00 96.38 169 ILE A C 1
ATOM 1279 O O . ILE A 1 169 ? -0.678 1.214 -6.481 1.00 96.38 169 ILE A O 1
ATOM 1283 N N . LYS A 1 170 ? -0.979 3.434 -6.683 1.00 95.69 170 LYS A N 1
ATOM 1284 C CA . LYS A 1 170 ? 0.321 3.707 -7.292 1.00 95.69 170 LYS A CA 1
ATOM 1285 C C . LYS A 1 170 ? 1.208 4.515 -6.360 1.00 95.69 170 LYS A C 1
ATOM 1287 O O . LYS A 1 170 ? 0.878 5.628 -5.971 1.00 95.69 170 LYS A O 1
ATOM 1292 N N . VAL A 1 171 ? 2.366 3.966 -6.018 1.00 97.12 171 VAL A N 1
ATOM 1293 C CA . VAL A 1 171 ? 3.403 4.672 -5.259 1.00 97.12 171 VAL A CA 1
ATOM 1294 C C . VAL A 1 171 ? 4.123 5.667 -6.173 1.00 97.12 171 VAL A C 1
ATOM 1296 O O . VAL A 1 171 ? 4.799 5.262 -7.121 1.00 97.12 171 VAL A O 1
ATOM 1299 N N . LEU A 1 172 ? 4.006 6.965 -5.878 1.00 93.50 172 LEU A N 1
ATOM 1300 C CA . LEU A 1 172 ? 4.659 8.045 -6.628 1.00 93.50 172 LEU A CA 1
ATOM 1301 C C . LEU A 1 172 ? 5.841 8.627 -5.843 1.00 93.50 172 LEU A C 1
ATOM 1303 O O . LEU A 1 172 ? 5.754 9.693 -5.216 1.00 93.50 172 LEU A O 1
ATOM 1307 N N . LYS A 1 173 ? 6.976 7.927 -5.886 1.00 92.50 173 LYS A N 1
ATOM 1308 C CA . LYS A 1 173 ? 8.236 8.380 -5.280 1.00 92.50 173 LYS A CA 1
ATOM 1309 C C . LYS A 1 173 ? 8.866 9.546 -6.038 1.00 92.50 173 LYS A C 1
ATOM 1311 O O . LYS A 1 173 ? 9.488 10.402 -5.418 1.00 92.50 173 LYS A O 1
ATOM 1316 N N . ASN A 1 174 ? 8.684 9.614 -7.352 1.00 90.06 174 ASN A N 1
ATOM 1317 C CA . ASN A 1 174 ? 9.248 10.610 -8.261 1.00 90.06 174 ASN A CA 1
ATOM 1318 C C . ASN A 1 174 ? 10.771 10.757 -8.126 1.00 90.06 174 ASN A C 1
ATOM 1320 O O . ASN A 1 174 ? 11.307 11.857 -8.238 1.00 90.06 174 ASN A O 1
ATOM 1324 N N . ASN A 1 175 ? 11.469 9.648 -7.862 1.00 88.56 175 ASN A N 1
ATOM 1325 C CA . ASN A 1 175 ? 12.903 9.605 -7.560 1.00 88.56 175 ASN A CA 1
ATOM 1326 C C . ASN A 1 175 ? 13.347 10.542 -6.416 1.00 88.56 175 ASN A C 1
ATOM 1328 O O . ASN A 1 175 ? 14.524 10.882 -6.334 1.00 88.56 175 ASN A O 1
ATOM 1332 N N . ASP A 1 176 ? 12.435 10.936 -5.523 1.00 91.19 176 ASP A N 1
ATOM 1333 C CA . ASP A 1 176 ? 12.743 11.789 -4.377 1.00 91.19 176 ASP A CA 1
ATOM 1334 C C . ASP A 1 176 ? 12.916 10.948 -3.108 1.00 91.19 176 ASP A C 1
ATOM 1336 O O . ASP A 1 176 ? 11.948 10.548 -2.456 1.00 91.19 176 ASP A O 1
ATOM 1340 N N . ASP A 1 177 ? 14.171 10.683 -2.746 1.00 92.69 177 ASP A N 1
ATOM 1341 C CA . ASP A 1 177 ? 14.525 9.942 -1.528 1.00 92.69 177 ASP A CA 1
ATOM 1342 C C . ASP A 1 177 ? 14.053 10.656 -0.250 1.00 92.69 177 ASP A C 1
ATOM 1344 O O . ASP A 1 177 ? 13.828 10.007 0.774 1.00 92.69 177 ASP A O 1
ATOM 1348 N N . ASN A 1 178 ? 13.811 11.975 -0.291 1.00 95.19 178 ASN A N 1
ATOM 1349 C CA . ASN A 1 178 ? 13.321 12.703 0.880 1.00 95.19 178 ASN A CA 1
ATOM 1350 C C . ASN A 1 178 ? 11.935 12.238 1.329 1.00 95.19 178 ASN A C 1
ATOM 1352 O O . ASN A 1 178 ? 11.606 12.379 2.508 1.00 95.19 178 ASN A O 1
ATOM 1356 N N . LYS A 1 179 ? 11.143 11.638 0.431 1.00 95.00 179 LYS A N 1
ATOM 1357 C CA . LYS A 1 179 ? 9.841 11.052 0.775 1.00 95.00 179 LYS A CA 1
ATOM 1358 C C . LYS A 1 179 ? 9.955 9.833 1.690 1.00 95.00 179 LYS A C 1
ATOM 1360 O O . LYS A 1 179 ? 9.000 9.516 2.394 1.00 95.00 179 LYS A O 1
ATOM 1365 N N . GLU A 1 180 ? 11.109 9.172 1.707 1.00 96.19 180 GLU A N 1
ATOM 1366 C CA . GLU A 1 180 ? 11.359 7.963 2.497 1.00 96.19 180 GLU A CA 1
ATOM 1367 C C . GLU A 1 180 ? 12.221 8.235 3.744 1.00 96.19 180 GLU A C 1
ATOM 1369 O O . GLU A 1 180 ? 12.320 7.385 4.632 1.00 96.19 180 GLU A O 1
ATOM 1374 N N . ASN A 1 181 ? 12.803 9.435 3.866 1.00 94.00 181 ASN A N 1
ATOM 1375 C CA . ASN A 1 181 ? 13.664 9.808 4.988 1.00 94.00 181 ASN A CA 1
ATOM 1376 C C . ASN A 1 181 ? 12.935 9.697 6.338 1.00 94.00 181 ASN A C 1
ATOM 1378 O O . ASN A 1 181 ? 11.945 10.380 6.607 1.00 94.00 181 ASN A O 1
ATOM 1382 N N . GLY A 1 182 ? 13.456 8.830 7.212 1.00 93.38 182 GLY A N 1
ATOM 1383 C CA . GLY A 1 182 ? 12.892 8.570 8.540 1.00 93.38 182 GLY A CA 1
ATOM 1384 C C . GLY A 1 182 ? 11.555 7.818 8.530 1.00 93.38 182 GLY A C 1
ATOM 1385 O O . GLY A 1 182 ? 10.895 7.747 9.567 1.00 93.38 182 GLY A O 1
ATOM 1386 N N . LYS A 1 183 ? 11.129 7.277 7.382 1.00 95.38 183 LYS A N 1
ATOM 1387 C CA . LYS A 1 183 ? 9.896 6.492 7.238 1.00 95.38 183 LYS A CA 1
ATOM 1388 C C . LYS A 1 183 ? 10.214 4.998 7.211 1.00 95.38 183 LYS A C 1
ATOM 1390 O O . LYS A 1 183 ? 11.279 4.589 6.762 1.00 95.38 183 LYS A O 1
ATOM 1395 N N . GLN A 1 184 ? 9.279 4.187 7.704 1.00 94.81 184 GLN A N 1
ATOM 1396 C CA . GLN A 1 184 ? 9.458 2.733 7.805 1.00 94.81 184 GLN A CA 1
ATOM 1397 C C . GLN A 1 184 ? 8.859 1.973 6.621 1.00 94.81 184 GLN A C 1
ATOM 1399 O O . GLN A 1 184 ? 9.367 0.923 6.252 1.00 94.81 184 GLN A O 1
ATOM 1404 N N . GLY A 1 185 ? 7.817 2.515 5.995 1.00 97.25 185 GLY A N 1
ATOM 1405 C CA . GLY A 1 185 ? 7.211 1.993 4.777 1.00 97.25 185 GLY A CA 1
ATOM 1406 C C . GLY A 1 185 ? 6.267 3.015 4.148 1.00 97.25 185 GLY A C 1
ATOM 1407 O O . GLY A 1 185 ? 5.862 3.978 4.808 1.00 97.25 185 GLY A O 1
ATOM 1408 N N . TRP A 1 186 ? 5.901 2.800 2.885 1.00 98.25 186 TRP A N 1
ATOM 1409 C CA . TRP A 1 186 ? 4.920 3.637 2.184 1.00 98.25 186 TRP A CA 1
ATOM 1410 C C . TRP A 1 186 ? 3.526 3.556 2.802 1.00 98.25 186 TRP A C 1
ATOM 1412 O O . TRP A 1 186 ? 2.820 4.555 2.839 1.00 98.25 186 TRP A O 1
ATOM 1422 N N . ILE A 1 187 ? 3.162 2.399 3.344 1.00 98.50 187 ILE A N 1
ATOM 1423 C CA . ILE A 1 187 ? 2.006 2.164 4.201 1.00 98.50 187 ILE A CA 1
ATOM 1424 C C . ILE A 1 187 ? 2.551 1.529 5.477 1.00 98.50 187 ILE A C 1
ATOM 1426 O O . ILE A 1 187 ? 2.960 0.368 5.485 1.00 98.50 187 ILE A O 1
ATOM 1430 N N . SER A 1 188 ? 2.602 2.305 6.552 1.00 98.06 188 SER A N 1
ATOM 1431 C CA . SER A 1 188 ? 3.093 1.849 7.853 1.00 98.06 188 SER A CA 1
ATOM 1432 C C . SER A 1 188 ? 1.928 1.679 8.824 1.00 98.06 188 SER A C 1
ATOM 1434 O O . SER A 1 188 ? 1.094 2.578 8.931 1.00 98.06 188 SER A O 1
ATOM 1436 N N . VAL A 1 189 ? 1.877 0.550 9.532 1.00 97.81 189 VAL A N 1
ATOM 1437 C CA . VAL A 1 189 ? 0.804 0.200 10.473 1.00 97.81 189 VAL A CA 1
ATOM 1438 C C . VAL A 1 189 ? 1.367 0.046 11.886 1.00 97.81 189 VAL A C 1
ATOM 1440 O O . VAL A 1 189 ? 2.324 -0.703 12.098 1.00 97.81 189 VAL A O 1
ATOM 1443 N N . PHE A 1 190 ? 0.756 0.751 12.837 1.00 95.94 190 PHE A N 1
ATOM 1444 C CA . PHE A 1 190 ? 1.195 0.862 14.230 1.00 95.94 190 PHE A CA 1
ATOM 1445 C C . PHE A 1 190 ? 0.045 0.601 15.216 1.00 95.94 190 PHE A C 1
ATOM 1447 O O . PHE A 1 190 ? -1.129 0.542 14.842 1.00 95.94 190 PHE A O 1
ATOM 1454 N N . GLU A 1 191 ? 0.386 0.501 16.499 1.00 96.31 191 GLU A N 1
ATOM 1455 C CA . GLU A 1 191 ? -0.512 0.340 17.650 1.00 96.31 191 GLU A CA 1
ATOM 1456 C C . GLU A 1 191 ? -1.384 -0.931 17.588 1.00 96.31 191 GLU A C 1
ATOM 1458 O O . GLU A 1 191 ? -2.505 -0.971 18.108 1.00 96.31 191 GLU A O 1
ATOM 1463 N N . GLY A 1 192 ? -0.894 -1.985 16.924 1.00 95.12 192 GLY A N 1
ATOM 1464 C CA . GLY A 1 192 ? -1.640 -3.231 16.714 1.00 95.12 192 GLY A CA 1
ATOM 1465 C C . GLY A 1 192 ? -2.923 -3.024 15.902 1.00 95.12 192 GLY A C 1
ATOM 1466 O O . GLY A 1 192 ? -3.928 -3.697 16.143 1.00 95.12 192 GLY A O 1
ATOM 1467 N N . LEU A 1 193 ? -2.961 -2.005 15.035 1.00 97.56 193 LEU A N 1
ATOM 1468 C CA . LEU A 1 193 ? -4.067 -1.779 14.107 1.00 97.56 193 LEU A CA 1
ATOM 1469 C C . LEU A 1 193 ? -4.154 -2.947 13.114 1.00 97.56 193 LEU A C 1
ATOM 1471 O O . LEU A 1 193 ? -3.141 -3.409 12.589 1.00 97.56 193 LEU A O 1
ATOM 1475 N N . GLN A 1 194 ? -5.371 -3.406 12.829 1.00 98.19 194 GLN A N 1
ATOM 1476 C CA . GLN A 1 194 ? -5.603 -4.452 11.838 1.00 98.19 194 GLN A CA 1
ATOM 1477 C C . GLN A 1 194 ? -5.812 -3.822 10.461 1.00 98.19 194 GLN A C 1
ATOM 1479 O O . GLN A 1 194 ? -6.710 -2.994 10.278 1.00 98.19 194 GLN A O 1
ATOM 1484 N N . LEU A 1 195 ? -4.985 -4.211 9.492 1.00 98.69 195 LEU A N 1
ATOM 1485 C CA . LEU A 1 195 ? -5.081 -3.759 8.110 1.00 98.69 195 LEU A CA 1
ATOM 1486 C C . LEU A 1 195 ? -5.516 -4.915 7.211 1.00 98.69 195 LEU A C 1
ATOM 1488 O O . LEU A 1 195 ? -4.870 -5.962 7.163 1.00 98.69 195 LEU A O 1
ATOM 1492 N N . HIS A 1 196 ? -6.573 -4.694 6.438 1.00 98.75 196 HIS A N 1
ATOM 1493 C CA . HIS A 1 196 ? -7.022 -5.641 5.425 1.00 98.75 196 HIS A CA 1
ATOM 1494 C C . HIS A 1 196 ? -7.072 -4.969 4.056 1.00 98.75 196 HIS A C 1
ATOM 1496 O O . HIS A 1 196 ? -7.663 -3.897 3.910 1.00 98.75 196 HIS A O 1
ATOM 1502 N N . LEU A 1 197 ? -6.493 -5.611 3.047 1.00 98.69 197 LEU A N 1
ATOM 1503 C CA . LEU A 1 197 ? -6.492 -5.154 1.664 1.00 98.69 197 LEU A CA 1
ATOM 1504 C C . LEU A 1 197 ? -7.248 -6.152 0.779 1.00 98.69 197 LEU A C 1
ATOM 1506 O O . LEU A 1 197 ? -6.941 -7.348 0.801 1.00 98.69 197 LEU A O 1
ATOM 1510 N N . TYR A 1 198 ? -8.182 -5.662 -0.046 1.00 98.19 198 TYR A N 1
ATOM 1511 C CA . TYR A 1 198 ? -9.017 -6.512 -0.909 1.00 98.19 198 TYR A CA 1
ATOM 1512 C C . TYR A 1 198 ? -9.098 -6.028 -2.361 1.00 98.19 198 TYR A C 1
ATOM 1514 O O . TYR A 1 198 ? -9.610 -4.942 -2.640 1.00 98.19 198 TYR A O 1
ATOM 1522 N N . GLY A 1 199 ? -8.666 -6.878 -3.297 1.00 98.00 199 GLY A N 1
ATOM 1523 C CA . GLY A 1 199 ? -8.841 -6.653 -4.736 1.00 98.00 199 GLY A CA 1
ATOM 1524 C C . GLY A 1 199 ? -8.122 -5.408 -5.258 1.00 98.00 199 GLY A C 1
ATOM 1525 O O . GLY A 1 199 ? -8.724 -4.609 -5.972 1.00 98.00 199 GLY A O 1
ATOM 1526 N N . LEU A 1 200 ? -6.853 -5.220 -4.888 1.00 98.31 200 LEU A N 1
ATOM 1527 C CA . LEU A 1 200 ? -6.053 -4.061 -5.293 1.00 98.31 200 LEU A CA 1
ATOM 1528 C C . LEU A 1 200 ? -4.853 -4.480 -6.146 1.00 98.31 200 LEU A C 1
ATOM 1530 O O . LEU A 1 200 ? -4.253 -5.531 -5.924 1.00 98.31 200 LEU A O 1
ATOM 1534 N N . ASN A 1 201 ? -4.477 -3.632 -7.092 1.00 98.44 201 ASN A N 1
ATOM 1535 C CA . ASN A 1 201 ? -3.177 -3.648 -7.742 1.00 98.44 201 ASN A CA 1
ATOM 1536 C C . ASN A 1 201 ? -2.316 -2.576 -7.080 1.00 98.44 201 ASN A C 1
ATOM 1538 O O . ASN A 1 201 ? -2.738 -1.434 -6.969 1.00 98.44 201 ASN A O 1
ATOM 1542 N N . ILE A 1 202 ? -1.130 -2.947 -6.627 1.00 98.62 202 ILE A N 1
ATOM 1543 C CA . ILE A 1 202 ? -0.151 -2.060 -6.022 1.00 98.62 202 ILE A CA 1
ATOM 1544 C C . ILE A 1 202 ? 1.042 -2.006 -6.966 1.00 98.62 202 ILE A C 1
ATOM 1546 O O . ILE A 1 202 ? 1.744 -3.004 -7.159 1.00 98.62 202 ILE A O 1
ATOM 1550 N N . ILE A 1 203 ? 1.241 -0.835 -7.555 1.00 97.56 203 ILE A N 1
ATOM 1551 C CA . ILE A 1 203 ? 2.330 -0.549 -8.487 1.00 97.56 203 ILE A CA 1
ATOM 1552 C C . ILE A 1 203 ? 3.137 0.650 -7.994 1.00 97.56 203 ILE A C 1
ATOM 1554 O O . ILE A 1 203 ? 2.785 1.300 -7.007 1.00 97.56 203 ILE A O 1
ATOM 1558 N N . MET A 1 204 ? 4.221 0.967 -8.687 1.00 95.00 204 MET A N 1
ATOM 1559 C CA . MET A 1 204 ? 4.983 2.182 -8.439 1.00 95.00 204 MET A CA 1
ATOM 1560 C C . MET A 1 204 ? 5.341 2.879 -9.746 1.00 95.00 204 MET A C 1
ATOM 1562 O O . MET A 1 204 ? 5.203 2.322 -10.833 1.00 95.00 204 MET A O 1
ATOM 1566 N N . ASP A 1 205 ? 5.768 4.131 -9.650 1.00 89.31 205 ASP A N 1
ATOM 1567 C CA . ASP A 1 205 ? 6.447 4.791 -10.758 1.00 89.31 205 ASP A CA 1
ATOM 1568 C C . ASP A 1 205 ? 7.819 4.150 -11.059 1.00 89.31 205 ASP A C 1
ATOM 1570 O O . ASP A 1 205 ? 8.247 3.178 -10.444 1.00 89.31 205 ASP A O 1
ATOM 1574 N N . ASN A 1 206 ? 8.559 4.712 -12.014 1.00 86.44 206 ASN A N 1
ATOM 1575 C CA . ASN A 1 206 ? 9.838 4.146 -12.448 1.00 86.44 206 ASN A CA 1
ATOM 1576 C C . ASN A 1 206 ? 10.989 4.271 -11.429 1.00 86.44 206 ASN A C 1
ATOM 1578 O O . ASN A 1 206 ? 12.124 3.922 -11.782 1.00 86.44 206 ASN A O 1
ATOM 1582 N N . SER A 1 207 ? 10.719 4.755 -10.212 1.00 92.56 207 SER A N 1
ATOM 1583 C CA . SER A 1 207 ? 11.716 4.955 -9.159 1.00 92.56 207 SER A CA 1
ATOM 1584 C C . SER A 1 207 ? 12.234 3.640 -8.572 1.00 92.56 207 SER A C 1
ATOM 1586 O O . SER A 1 207 ? 11.893 2.543 -9.008 1.00 92.56 207 SER A O 1
ATOM 1588 N N . GLN A 1 208 ? 13.075 3.759 -7.549 1.00 94.31 208 GLN A N 1
ATOM 1589 C CA . GLN A 1 208 ? 13.569 2.658 -6.731 1.00 94.31 208 GLN A CA 1
ATOM 1590 C C . GLN A 1 208 ? 13.246 2.959 -5.267 1.00 94.31 208 GLN A C 1
ATOM 1592 O O . GLN A 1 208 ? 13.578 4.047 -4.787 1.00 94.31 208 GLN A O 1
ATOM 1597 N N . LEU A 1 209 ? 12.569 2.034 -4.586 1.00 96.50 209 LEU A N 1
ATOM 1598 C CA . LEU A 1 209 ? 12.190 2.174 -3.178 1.00 96.50 209 LEU A CA 1
ATOM 1599 C C . LEU A 1 209 ? 13.352 1.777 -2.267 1.00 96.50 209 LEU A C 1
ATOM 1601 O O . LEU A 1 209 ? 14.022 0.770 -2.513 1.00 96.50 209 LEU A O 1
ATOM 1605 N N . LEU A 1 210 ? 13.556 2.525 -1.186 1.00 95.50 210 LEU A N 1
ATOM 1606 C CA . LEU A 1 210 ? 14.525 2.211 -0.126 1.00 95.50 210 LEU A CA 1
ATOM 1607 C C . LEU A 1 210 ? 13.839 1.639 1.124 1.00 95.50 210 LEU A C 1
ATOM 1609 O O . LEU A 1 210 ? 14.502 1.120 2.033 1.00 95.50 210 LEU A O 1
ATOM 1613 N N . ILE A 1 211 ? 12.511 1.740 1.189 1.00 96.12 211 ILE A N 1
ATOM 1614 C CA . ILE A 1 211 ? 11.663 1.246 2.276 1.00 96.12 211 ILE A CA 1
ATOM 1615 C C . ILE A 1 211 ? 10.582 0.294 1.724 1.00 96.12 211 ILE A C 1
ATOM 1617 O O . ILE A 1 211 ? 10.236 0.377 0.546 1.00 96.12 211 ILE A O 1
ATOM 1621 N N . PRO A 1 212 ? 10.049 -0.623 2.551 1.00 97.50 212 PRO A N 1
ATOM 1622 C CA . PRO A 1 212 ? 8.894 -1.451 2.219 1.00 97.50 212 PRO A CA 1
ATOM 1623 C C . PRO A 1 212 ? 7.713 -0.653 1.668 1.00 97.50 212 PRO A C 1
ATOM 1625 O O . PRO A 1 212 ? 7.499 0.508 2.026 1.00 97.50 212 PRO A O 1
ATOM 1628 N N . ILE A 1 213 ? 6.871 -1.315 0.877 1.00 98.56 213 ILE A N 1
ATOM 1629 C CA . ILE A 1 213 ? 5.550 -0.771 0.573 1.00 98.56 213 ILE A CA 1
ATOM 1630 C C . ILE A 1 213 ? 4.655 -0.900 1.802 1.00 98.56 213 ILE A C 1
ATOM 1632 O O . ILE A 1 213 ? 4.034 0.079 2.191 1.00 98.56 213 ILE A O 1
ATOM 1636 N N . ILE A 1 214 ? 4.617 -2.075 2.436 1.00 98.69 214 ILE A N 1
ATOM 1637 C CA . ILE A 1 214 ? 3.849 -2.306 3.666 1.00 98.69 214 ILE A CA 1
ATOM 1638 C C . ILE A 1 214 ? 4.814 -2.632 4.803 1.00 98.69 214 ILE A C 1
ATOM 1640 O O . ILE A 1 214 ? 5.598 -3.576 4.688 1.00 98.69 214 ILE A O 1
ATOM 1644 N N . TYR A 1 215 ? 4.731 -1.881 5.899 1.00 98.00 215 TYR A N 1
ATOM 1645 C CA . TYR A 1 215 ? 5.507 -2.106 7.118 1.00 98.00 215 TYR A CA 1
ATOM 1646 C C . TYR A 1 215 ? 4.591 -2.254 8.338 1.00 98.00 215 TYR A C 1
ATOM 1648 O O . TYR A 1 215 ? 3.742 -1.396 8.576 1.00 98.00 215 TYR A O 1
ATOM 1656 N N . ILE A 1 216 ? 4.775 -3.321 9.118 1.00 97.25 216 ILE A N 1
ATOM 1657 C CA . ILE A 1 216 ? 4.024 -3.599 10.354 1.00 97.25 216 ILE A CA 1
ATOM 1658 C C . ILE A 1 216 ? 4.978 -3.510 11.554 1.00 97.25 216 ILE A C 1
ATOM 1660 O O . ILE A 1 216 ? 5.959 -4.261 11.597 1.00 97.25 216 ILE A O 1
ATOM 1664 N N . GLN A 1 217 ? 4.699 -2.601 12.501 1.00 90.44 217 GLN A N 1
ATOM 1665 C CA . GLN A 1 217 ? 5.656 -2.218 13.551 1.00 90.44 217 GLN A CA 1
ATOM 1666 C C . GLN A 1 217 ? 5.371 -2.723 14.968 1.00 90.44 217 GLN A C 1
ATOM 1668 O O . GLN A 1 217 ? 6.334 -2.911 15.708 1.00 90.44 217 GLN A O 1
ATOM 1673 N N . ASP A 1 218 ? 4.111 -2.908 15.372 1.00 92.31 218 ASP A N 1
ATOM 1674 C CA . ASP A 1 218 ? 3.772 -3.222 16.774 1.00 92.31 218 ASP A CA 1
ATOM 1675 C C . ASP A 1 218 ? 3.102 -4.597 16.918 1.00 92.31 218 ASP A C 1
ATOM 1677 O O . ASP A 1 218 ? 2.482 -5.088 15.973 1.00 92.31 218 ASP A O 1
ATOM 1681 N N . SER A 1 219 ? 3.238 -5.235 18.085 1.00 91.94 219 SER A N 1
ATOM 1682 C CA . SER A 1 219 ? 2.608 -6.530 18.390 1.00 91.94 219 SER A CA 1
ATOM 1683 C C . SER A 1 219 ? 1.077 -6.458 18.310 1.00 91.94 219 SER A C 1
ATOM 1685 O O . SER A 1 219 ? 0.494 -5.377 18.202 1.00 91.94 219 SER A O 1
ATOM 1687 N N . ASP A 1 220 ? 0.408 -7.615 18.349 1.00 91.06 220 ASP A N 1
ATOM 1688 C CA . ASP A 1 220 ? -1.052 -7.725 18.181 1.00 91.06 220 ASP A CA 1
ATOM 1689 C C . ASP A 1 220 ? -1.550 -7.201 16.820 1.00 91.06 220 ASP A C 1
ATOM 1691 O O . ASP A 1 220 ? -2.725 -6.863 16.655 1.00 91.06 220 ASP A O 1
ATOM 1695 N N . SER A 1 221 ? -0.656 -7.124 15.829 1.00 92.50 221 SER A N 1
ATOM 1696 C CA . SER A 1 221 ? -0.987 -6.660 14.485 1.00 92.50 221 SER A CA 1
ATOM 1697 C C . SER A 1 221 ? -1.563 -7.778 13.624 1.00 92.50 221 SER A C 1
ATOM 1699 O O . SER A 1 221 ? -1.160 -8.943 13.694 1.00 92.50 221 SER A O 1
ATOM 1701 N N . PHE A 1 222 ? -2.475 -7.399 12.734 1.00 97.38 222 PHE A N 1
ATOM 1702 C CA . PHE A 1 222 ? -3.055 -8.293 11.741 1.00 97.38 222 PHE A CA 1
ATOM 1703 C C . PHE A 1 222 ? -2.956 -7.647 10.360 1.00 97.38 222 PHE A C 1
ATOM 1705 O O . PHE A 1 222 ? -3.417 -6.522 10.165 1.00 97.38 222 PHE A O 1
ATOM 1712 N N . LEU A 1 223 ? -2.360 -8.362 9.406 1.00 98.56 223 LEU A N 1
ATOM 1713 C CA . LEU A 1 223 ? -2.322 -7.971 8.000 1.00 98.56 223 LEU A CA 1
ATOM 1714 C C . LEU A 1 223 ? -2.975 -9.058 7.149 1.00 98.56 223 LEU A C 1
ATOM 1716 O O . LEU A 1 223 ? -2.463 -10.176 7.070 1.00 98.56 223 LEU A O 1
ATOM 1720 N N . GLU A 1 224 ? -4.053 -8.714 6.453 1.00 98.75 224 GLU A N 1
ATOM 1721 C CA . GLU A 1 224 ? -4.665 -9.579 5.444 1.00 98.75 224 GLU A CA 1
ATOM 1722 C C . GLU A 1 224 ? -4.602 -8.954 4.060 1.00 98.75 224 GLU A C 1
ATOM 1724 O O . GLU A 1 224 ? -4.983 -7.807 3.848 1.00 98.75 224 GLU A O 1
ATOM 1729 N N . LEU A 1 225 ? -4.149 -9.752 3.103 1.00 98.81 225 LEU A N 1
ATOM 1730 C CA . LEU A 1 225 ? -4.108 -9.444 1.689 1.00 98.81 225 LEU A CA 1
ATOM 1731 C C . LEU A 1 225 ? -4.949 -10.487 0.962 1.00 98.81 225 LEU A C 1
ATOM 1733 O O . LEU A 1 225 ? -4.662 -11.685 1.030 1.00 98.81 225 LEU A O 1
ATOM 1737 N N . ASN A 1 226 ? -5.972 -10.049 0.243 1.00 98.50 226 ASN A N 1
ATOM 1738 C CA . ASN A 1 226 ? -6.819 -10.936 -0.536 1.00 98.50 226 ASN A CA 1
ATOM 1739 C C . ASN A 1 226 ? -6.952 -10.427 -1.973 1.00 98.50 226 ASN A C 1
ATOM 1741 O O . ASN A 1 226 ? -7.447 -9.328 -2.224 1.00 98.50 226 ASN A O 1
ATOM 1745 N N . THR A 1 227 ? -6.518 -11.254 -2.925 1.00 98.19 227 THR A N 1
ATOM 1746 C CA . THR A 1 227 ? -6.551 -10.943 -4.361 1.00 98.19 227 THR A CA 1
ATOM 1747 C C . THR A 1 227 ? -5.767 -9.666 -4.705 1.00 98.19 227 THR A C 1
ATOM 1749 O O . THR A 1 227 ? -6.183 -8.859 -5.536 1.00 98.19 227 THR A O 1
ATOM 1752 N N . ILE A 1 228 ? -4.626 -9.463 -4.034 1.00 98.69 228 ILE A N 1
ATOM 1753 C CA . ILE A 1 228 ? -3.747 -8.306 -4.246 1.00 98.69 228 ILE A CA 1
ATOM 1754 C C . ILE A 1 228 ? -2.687 -8.630 -5.293 1.00 98.69 228 ILE A C 1
ATOM 1756 O O . ILE A 1 228 ? -2.029 -9.666 -5.197 1.00 98.69 228 ILE A O 1
ATOM 1760 N N . THR A 1 229 ? -2.474 -7.740 -6.257 1.00 98.75 229 THR A N 1
ATOM 1761 C CA . THR A 1 229 ? -1.335 -7.825 -7.178 1.00 98.75 229 THR A CA 1
ATOM 1762 C C . THR A 1 229 ? -0.295 -6.785 -6.800 1.00 98.75 229 THR A C 1
ATOM 1764 O O . THR A 1 229 ? -0.602 -5.606 -6.827 1.00 98.75 229 THR A O 1
ATOM 1767 N N . PHE A 1 230 ? 0.932 -7.191 -6.497 1.00 98.75 230 PHE A N 1
ATOM 1768 C CA . PHE A 1 230 ? 2.091 -6.301 -6.490 1.00 98.75 230 PHE A CA 1
ATOM 1769 C C . PHE A 1 230 ? 2.823 -6.475 -7.814 1.00 98.75 230 PHE A C 1
ATOM 1771 O O . PHE A 1 230 ? 3.235 -7.598 -8.134 1.00 98.75 230 PHE A O 1
ATOM 1778 N N . SER A 1 231 ? 2.992 -5.405 -8.586 1.00 97.06 231 SER A N 1
ATOM 1779 C CA . SER A 1 231 ? 3.697 -5.498 -9.864 1.00 97.06 231 SER A CA 1
ATOM 1780 C C . SER A 1 231 ? 4.580 -4.309 -10.184 1.00 97.06 231 SER A C 1
ATOM 1782 O O . SER A 1 231 ? 4.284 -3.195 -9.774 1.00 97.06 231 SER A O 1
ATOM 1784 N N . GLU A 1 232 ? 5.644 -4.570 -10.948 1.00 96.62 232 GLU A N 1
ATOM 1785 C CA . GLU A 1 232 ? 6.578 -3.540 -11.433 1.00 96.62 232 GLU A CA 1
ATOM 1786 C C . GLU A 1 232 ? 7.285 -2.803 -10.286 1.00 96.62 232 GLU A C 1
ATOM 1788 O O . GLU A 1 232 ? 7.515 -1.598 -10.333 1.00 96.62 232 GLU A O 1
ATOM 1793 N N . ILE A 1 233 ? 7.634 -3.544 -9.230 1.00 97.31 233 ILE A N 1
ATOM 1794 C CA . ILE A 1 233 ? 8.245 -2.987 -8.021 1.00 97.31 233 ILE A CA 1
ATOM 1795 C C . ILE A 1 233 ? 9.766 -3.099 -8.088 1.00 97.31 233 ILE A C 1
ATOM 1797 O O . ILE A 1 233 ? 10.297 -4.182 -8.326 1.00 97.31 233 ILE A O 1
ATOM 1801 N N . LYS A 1 234 ? 10.467 -2.001 -7.792 1.00 96.19 234 LYS A N 1
ATOM 1802 C CA . LYS A 1 234 ? 11.922 -1.970 -7.602 1.00 96.19 234 LYS A CA 1
ATOM 1803 C C . LYS A 1 234 ? 12.248 -1.639 -6.151 1.00 96.19 234 LYS A C 1
ATOM 1805 O O . LYS A 1 234 ? 11.958 -0.535 -5.693 1.00 96.19 234 LYS A O 1
ATOM 1810 N N . LEU A 1 235 ? 12.873 -2.568 -5.435 1.00 95.81 235 LEU A N 1
ATOM 1811 C CA . LEU A 1 235 ? 13.294 -2.392 -4.044 1.00 95.81 235 LEU A CA 1
ATOM 1812 C C . LEU A 1 235 ? 14.818 -2.503 -3.938 1.00 95.81 235 LEU A C 1
ATOM 1814 O O . LEU A 1 235 ? 15.426 -3.429 -4.466 1.00 95.81 235 LEU A O 1
ATOM 1818 N N . SER A 1 236 ? 15.444 -1.588 -3.206 1.00 93.62 236 SER A N 1
ATOM 1819 C CA . SER A 1 236 ? 16.882 -1.626 -2.940 1.00 93.62 236 SER A CA 1
ATOM 1820 C C . SER A 1 236 ? 17.174 -1.280 -1.488 1.00 93.62 236 SER A C 1
ATOM 1822 O O . SER A 1 236 ? 17.456 -0.123 -1.171 1.00 93.62 236 SER A O 1
ATOM 1824 N N . PRO A 1 237 ? 17.120 -2.267 -0.578 1.00 85.25 237 PRO A N 1
ATOM 1825 C CA . PRO A 1 237 ? 17.465 -2.046 0.820 1.00 85.25 237 PRO A CA 1
ATOM 1826 C C . PRO A 1 237 ? 18.930 -1.589 0.962 1.00 85.25 237 PRO A C 1
ATOM 1828 O O . PRO A 1 237 ? 19.837 -2.230 0.434 1.00 85.25 237 PRO A O 1
ATOM 1831 N N . THR A 1 238 ? 19.191 -0.467 1.634 1.00 79.50 238 THR A N 1
ATOM 1832 C CA . THR A 1 238 ? 20.540 0.138 1.673 1.00 79.50 238 THR A CA 1
ATOM 1833 C C . THR A 1 238 ? 21.364 -0.267 2.890 1.00 79.50 238 THR A C 1
ATOM 1835 O O . THR A 1 238 ? 22.544 -0.577 2.750 1.00 79.50 238 THR A O 1
ATOM 1838 N N . THR A 1 239 ? 20.766 -0.254 4.081 1.00 75.88 239 THR A N 1
ATOM 1839 C CA . THR A 1 239 ? 21.480 -0.465 5.355 1.00 75.88 239 THR A CA 1
ATOM 1840 C C . THR A 1 239 ? 21.030 -1.706 6.110 1.00 75.88 239 THR A C 1
ATOM 1842 O O . THR A 1 239 ? 21.793 -2.255 6.898 1.00 75.88 239 THR A O 1
ATOM 1845 N N . GLU A 1 240 ? 19.803 -2.156 5.870 1.00 85.12 240 GLU A N 1
ATOM 1846 C CA . GLU A 1 240 ? 19.174 -3.271 6.570 1.00 85.12 240 GLU A CA 1
ATOM 1847 C C . GLU A 1 240 ? 18.347 -4.090 5.589 1.00 85.12 240 GLU A C 1
ATOM 1849 O O . GLU A 1 240 ? 17.832 -3.562 4.602 1.00 85.12 240 GLU A O 1
ATOM 1854 N N . SER A 1 241 ? 18.199 -5.377 5.883 1.00 89.69 241 SER A N 1
ATOM 1855 C CA . SER A 1 241 ? 17.358 -6.283 5.113 1.00 89.69 241 SER A CA 1
ATOM 1856 C C . SER A 1 241 ? 15.888 -5.858 5.182 1.00 89.69 241 SER A C 1
ATOM 1858 O O . SER A 1 241 ? 15.339 -5.668 6.270 1.00 89.69 241 SER A O 1
ATOM 1860 N N . LYS A 1 242 ? 15.222 -5.730 4.030 1.00 92.69 242 LYS A N 1
ATOM 1861 C CA . LYS A 1 242 ? 13.837 -5.239 3.939 1.00 92.69 242 LYS A CA 1
ATOM 1862 C C . LYS A 1 242 ? 13.009 -6.077 2.972 1.00 92.69 242 LYS A C 1
ATOM 1864 O O . LYS A 1 242 ? 13.492 -6.498 1.927 1.00 92.69 242 LYS A O 1
ATOM 1869 N N . GLY A 1 243 ? 11.744 -6.294 3.320 1.00 94.56 243 GLY A N 1
ATOM 1870 C CA . GLY A 1 243 ? 10.747 -6.848 2.405 1.00 94.56 243 GLY A CA 1
ATOM 1871 C C . GLY A 1 243 ? 9.968 -5.754 1.671 1.00 94.56 243 GLY A C 1
ATOM 1872 O O . GLY A 1 243 ? 9.889 -4.637 2.173 1.00 94.56 243 GLY A O 1
ATOM 1873 N N . ILE A 1 244 ? 9.324 -6.066 0.543 1.00 97.50 244 ILE A N 1
ATOM 1874 C CA . ILE A 1 244 ? 8.247 -5.212 -0.004 1.00 97.50 244 ILE A CA 1
ATOM 1875 C C . ILE A 1 244 ? 7.083 -5.173 0.987 1.00 97.50 244 ILE A C 1
ATOM 1877 O O . ILE A 1 244 ? 6.543 -4.107 1.279 1.00 97.50 244 ILE A O 1
ATOM 1881 N N . ILE A 1 245 ? 6.742 -6.339 1.533 1.00 98.31 245 ILE A N 1
ATOM 1882 C CA . ILE A 1 245 ? 5.940 -6.487 2.744 1.00 98.31 245 ILE A CA 1
ATOM 1883 C C . ILE A 1 245 ? 6.907 -6.863 3.862 1.00 98.31 245 ILE A C 1
ATOM 1885 O O . ILE A 1 245 ? 7.597 -7.880 3.759 1.00 98.31 245 ILE A O 1
ATOM 1889 N N . HIS A 1 246 ? 6.971 -6.054 4.912 1.00 96.81 246 HIS A N 1
ATOM 1890 C CA . HIS A 1 246 ? 7.880 -6.253 6.033 1.00 96.81 246 HIS A CA 1
ATOM 1891 C C . HIS A 1 246 ? 7.097 -6.268 7.347 1.00 96.81 246 HIS A C 1
ATOM 1893 O O . HIS A 1 246 ? 6.472 -5.284 7.732 1.00 96.81 246 HIS A O 1
ATOM 1899 N N . ILE A 1 247 ? 7.158 -7.402 8.038 1.00 94.56 247 ILE A N 1
ATOM 1900 C CA . ILE A 1 247 ? 6.600 -7.608 9.374 1.00 94.56 247 ILE A CA 1
ATOM 1901 C C . ILE A 1 247 ? 7.766 -7.928 10.304 1.00 94.56 247 ILE A C 1
ATOM 1903 O O . ILE A 1 247 ? 8.484 -8.893 10.047 1.00 94.56 247 ILE A O 1
ATOM 1907 N N . ASN A 1 248 ? 7.975 -7.123 11.345 1.00 88.38 248 ASN A N 1
ATOM 1908 C CA . ASN A 1 248 ? 9.090 -7.295 12.284 1.00 88.38 248 ASN A CA 1
ATOM 1909 C C . ASN A 1 248 ? 8.623 -7.265 13.748 1.00 88.38 248 ASN A C 1
ATOM 1911 O O . ASN A 1 248 ? 9.145 -6.508 14.567 1.00 88.38 248 ASN A O 1
ATOM 1915 N N . VAL A 1 249 ? 7.594 -8.055 14.061 1.00 87.94 249 VAL A N 1
ATOM 1916 C CA . VAL A 1 249 ? 6.885 -8.022 15.347 1.00 87.94 249 VAL A CA 1
ATOM 1917 C C . VAL A 1 249 ? 6.355 -9.362 15.787 1.00 87.94 249 VAL A C 1
ATOM 1919 O O . VAL A 1 249 ? 5.925 -10.160 14.962 1.00 87.94 249 VAL A O 1
ATOM 1922 N N . ASP A 1 250 ? 6.341 -9.582 17.098 1.00 86.12 250 ASP A N 1
ATOM 1923 C CA . ASP A 1 250 ? 5.748 -10.767 17.703 1.00 86.12 250 ASP A CA 1
ATOM 1924 C C . ASP A 1 250 ? 4.216 -10.663 17.835 1.00 86.12 250 ASP A C 1
ATOM 1926 O O . ASP A 1 250 ? 3.598 -9.653 17.492 1.00 86.12 250 ASP A O 1
ATOM 1930 N N . ASN A 1 251 ? 3.585 -11.765 18.244 1.00 91.25 251 ASN A N 1
ATOM 1931 C CA . ASN A 1 251 ? 2.133 -11.896 18.433 1.00 91.25 251 ASN A CA 1
ATOM 1932 C C . ASN A 1 251 ? 1.265 -11.353 17.280 1.00 91.25 251 ASN A C 1
ATOM 1934 O O . ASN A 1 251 ? 0.236 -10.720 17.505 1.00 91.25 251 ASN A O 1
ATOM 1938 N N . SER A 1 252 ? 1.705 -11.558 16.041 1.00 92.62 252 SER A N 1
ATOM 1939 C CA . SER A 1 252 ? 1.064 -10.974 14.862 1.00 92.62 252 SER A CA 1
ATOM 1940 C C . SER A 1 252 ? 0.585 -12.045 13.889 1.00 92.62 252 SER A C 1
ATOM 1942 O O . SER A 1 252 ? 1.104 -13.168 13.853 1.00 92.62 252 SER A O 1
ATOM 1944 N N . GLN A 1 253 ? -0.409 -11.701 13.075 1.00 95.69 253 GLN A N 1
ATOM 1945 C CA . GLN A 1 253 ? -0.958 -12.591 12.059 1.00 95.69 253 GLN A CA 1
ATOM 1946 C C . GLN A 1 253 ? -0.840 -11.979 10.664 1.00 95.69 253 GLN A C 1
ATOM 1948 O O . GLN A 1 253 ? -1.177 -10.819 10.439 1.00 95.69 253 GLN A O 1
ATOM 1953 N N . PHE A 1 254 ? -0.379 -12.788 9.714 1.00 97.75 254 PHE A N 1
ATOM 1954 C CA . PHE A 1 254 ? -0.286 -12.419 8.308 1.00 97.75 254 PHE A CA 1
ATOM 1955 C C . PHE A 1 254 ? -1.029 -13.420 7.433 1.00 97.75 254 PHE A C 1
ATOM 1957 O O . PHE A 1 254 ? -0.723 -14.614 7.440 1.00 97.75 254 PHE A O 1
ATOM 1964 N N . ILE A 1 255 ? -1.980 -12.942 6.641 1.00 98.31 255 ILE A N 1
ATOM 1965 C CA . ILE A 1 255 ? -2.713 -13.753 5.674 1.00 98.31 255 ILE A CA 1
ATOM 1966 C C . ILE A 1 255 ? -2.519 -13.149 4.289 1.00 98.31 255 ILE A C 1
ATOM 1968 O O . ILE A 1 255 ? -2.828 -11.988 4.063 1.00 98.31 255 ILE A O 1
ATOM 1972 N N . ALA A 1 256 ? -2.054 -13.952 3.338 1.00 98.50 256 ALA A N 1
ATOM 1973 C CA . ALA A 1 256 ? -2.051 -13.612 1.923 1.00 98.50 256 ALA A CA 1
ATOM 1974 C C . ALA A 1 256 ? -2.786 -14.705 1.149 1.00 98.50 256 ALA A C 1
ATOM 1976 O O . ALA A 1 256 ? -2.335 -15.850 1.092 1.00 98.50 256 ALA A O 1
ATOM 1977 N N . SER A 1 257 ? -3.921 -14.356 0.553 1.00 98.50 257 SER A N 1
ATOM 1978 C CA . SER A 1 257 ? -4.755 -15.268 -0.227 1.00 98.50 257 SER A CA 1
ATOM 1979 C C . SER A 1 257 ? -4.876 -14.784 -1.663 1.00 98.50 257 SER A C 1
ATOM 1981 O O . SER A 1 257 ? -5.229 -13.632 -1.907 1.00 98.50 257 SER A O 1
ATOM 1983 N N . TYR A 1 258 ? -4.590 -15.665 -2.620 1.00 98.31 258 TYR A N 1
ATOM 1984 C CA . TYR A 1 258 ? -4.750 -15.417 -4.058 1.00 98.31 258 TYR A CA 1
ATOM 1985 C C . TYR A 1 258 ? -4.024 -14.156 -4.559 1.00 98.31 258 TYR A C 1
ATOM 1987 O O . TYR A 1 258 ? -4.470 -13.504 -5.499 1.00 98.31 258 TYR A O 1
ATOM 1995 N N . CYS A 1 259 ? -2.914 -13.790 -3.913 1.00 98.69 259 CYS A N 1
ATOM 1996 C CA . CYS A 1 259 ? -2.129 -12.617 -4.284 1.00 98.69 259 CYS A CA 1
ATOM 1997 C C . CYS A 1 259 ? -1.135 -12.942 -5.405 1.00 98.69 259 CYS A C 1
ATOM 1999 O O . CYS A 1 259 ? -0.659 -14.070 -5.529 1.00 98.69 259 CYS A O 1
ATOM 2001 N N . SER A 1 260 ? -0.772 -11.952 -6.208 1.00 98.50 260 SER A N 1
ATOM 2002 C CA . SER A 1 260 ? 0.206 -12.110 -7.277 1.00 98.50 260 SER A CA 1
ATOM 2003 C C . SER A 1 260 ? 1.341 -11.109 -7.128 1.00 98.50 260 SER A C 1
ATOM 2005 O O . SER A 1 260 ? 1.105 -9.923 -6.965 1.00 98.50 260 SER A O 1
ATOM 2007 N N . PHE A 1 261 ? 2.574 -11.583 -7.200 1.00 98.50 261 PHE A N 1
ATOM 2008 C CA . PHE A 1 261 ? 3.786 -10.776 -7.150 1.00 98.50 261 PHE A CA 1
ATOM 2009 C C . PHE A 1 261 ? 4.479 -10.928 -8.500 1.00 98.50 261 PHE A C 1
ATOM 2011 O O . PHE A 1 261 ? 4.853 -12.048 -8.863 1.00 98.50 261 PHE A O 1
ATOM 2018 N N . LYS A 1 262 ? 4.580 -9.852 -9.286 1.00 96.44 262 LYS A N 1
ATOM 2019 C CA . LYS A 1 262 ? 5.036 -9.920 -10.684 1.00 96.44 262 LYS A CA 1
ATOM 2020 C C . LYS A 1 262 ? 6.055 -8.844 -11.025 1.00 96.44 262 LYS A C 1
ATOM 2022 O O . LYS A 1 262 ? 5.848 -7.692 -10.676 1.00 96.44 262 LYS A O 1
ATOM 2027 N N . ASN A 1 263 ? 7.082 -9.182 -11.800 1.00 95.69 263 ASN A N 1
ATOM 2028 C CA . ASN A 1 263 ? 8.050 -8.203 -12.318 1.00 95.69 263 ASN A CA 1
ATOM 2029 C C . ASN A 1 263 ? 8.650 -7.359 -11.185 1.00 95.69 263 ASN A C 1
ATOM 2031 O O . ASN A 1 263 ? 8.501 -6.138 -11.155 1.00 95.69 263 ASN A O 1
ATOM 2035 N N . ILE A 1 264 ? 9.243 -8.041 -10.210 1.00 96.00 264 ILE A N 1
ATOM 2036 C CA . ILE A 1 264 ? 9.817 -7.406 -9.029 1.00 96.00 264 ILE A CA 1
ATOM 2037 C C . ILE A 1 264 ? 11.331 -7.497 -9.124 1.00 96.00 264 ILE A C 1
ATOM 2039 O O . ILE A 1 264 ? 11.863 -8.599 -9.256 1.00 96.00 264 ILE A O 1
ATOM 2043 N N . ASP A 1 265 ? 11.997 -6.353 -9.009 1.00 94.56 265 ASP A N 1
ATOM 2044 C CA . ASP A 1 265 ? 13.450 -6.254 -9.008 1.00 94.56 265 ASP A CA 1
ATOM 2045 C C . ASP A 1 265 ? 13.984 -5.823 -7.642 1.00 94.56 265 ASP A C 1
ATOM 2047 O O . ASP A 1 265 ? 13.651 -4.754 -7.127 1.00 94.56 265 ASP A O 1
ATOM 2051 N N . ILE A 1 266 ? 14.805 -6.681 -7.043 1.00 92.62 266 ILE A N 1
ATOM 2052 C CA . ILE A 1 266 ? 15.432 -6.468 -5.744 1.00 92.62 266 ILE A CA 1
ATOM 2053 C C . ILE A 1 266 ? 16.947 -6.402 -5.944 1.00 92.62 266 ILE A C 1
ATOM 2055 O O . ILE A 1 266 ? 17.632 -7.419 -6.073 1.00 92.62 266 ILE A O 1
ATOM 2059 N N . SER A 1 267 ? 17.476 -5.181 -5.990 1.00 87.81 267 SER A N 1
ATOM 2060 C CA . SER A 1 267 ? 18.828 -4.910 -6.494 1.00 87.81 267 SER A CA 1
ATOM 2061 C C . SER A 1 267 ? 19.928 -4.896 -5.432 1.00 87.81 267 SER A C 1
ATOM 2063 O O . SER A 1 267 ? 21.098 -4.751 -5.779 1.00 87.81 267 SER A O 1
ATOM 2065 N N . SER A 1 268 ? 19.603 -5.012 -4.145 1.00 83.06 268 SER A N 1
ATOM 2066 C CA . SER A 1 268 ? 20.600 -5.071 -3.069 1.00 83.06 268 SER A CA 1
ATOM 2067 C C . SER A 1 268 ? 20.312 -6.187 -2.069 1.00 83.06 268 SER A C 1
ATOM 2069 O O . SER A 1 268 ? 19.203 -6.712 -1.972 1.00 83.06 268 SER A O 1
ATOM 2071 N N . LYS A 1 269 ? 21.375 -6.580 -1.362 1.00 82.19 269 LYS A N 1
ATOM 2072 C CA . LYS A 1 269 ? 21.404 -7.716 -0.437 1.00 82.19 269 LYS A CA 1
ATOM 2073 C C . LYS A 1 269 ? 20.382 -7.578 0.695 1.00 82.19 269 LYS A C 1
ATOM 2075 O O . LYS A 1 269 ? 20.094 -6.472 1.147 1.00 82.19 269 LYS A O 1
ATOM 2080 N N . GLY A 1 270 ? 19.867 -8.711 1.177 1.00 81.50 270 GLY A N 1
ATOM 2081 C CA . GLY A 1 270 ? 18.875 -8.752 2.250 1.00 81.50 270 GLY A CA 1
ATOM 2082 C C . GLY A 1 270 ? 17.464 -8.315 1.843 1.00 81.50 270 GLY A C 1
ATOM 2083 O O . GLY A 1 270 ? 16.632 -8.071 2.717 1.00 81.50 270 GLY A O 1
ATOM 2084 N N . GLY A 1 271 ? 17.181 -8.167 0.548 1.00 88.19 271 GLY A N 1
ATOM 2085 C CA . GLY A 1 271 ? 15.849 -7.821 0.070 1.00 88.19 271 GLY A CA 1
ATOM 2086 C C . GLY A 1 271 ? 14.944 -9.037 -0.138 1.00 88.19 271 GLY A C 1
ATOM 2087 O O . GLY A 1 271 ? 15.388 -10.088 -0.599 1.00 88.19 271 GLY A O 1
ATOM 2088 N N . ASN A 1 272 ? 13.654 -8.895 0.174 1.00 91.62 272 ASN A N 1
ATOM 2089 C CA . ASN A 1 272 ? 12.642 -9.940 -0.011 1.00 91.62 272 ASN A CA 1
ATOM 2090 C C . ASN A 1 272 ? 11.346 -9.373 -0.606 1.00 91.62 272 ASN A C 1
ATOM 2092 O O . ASN A 1 272 ? 11.035 -8.195 -0.460 1.00 91.62 272 ASN A O 1
ATOM 2096 N N . VAL A 1 273 ? 10.517 -10.228 -1.207 1.00 95.12 273 VAL A N 1
ATOM 2097 C CA . VAL A 1 273 ? 9.130 -9.841 -1.519 1.00 95.12 273 VAL A CA 1
ATOM 2098 C C . VAL A 1 273 ? 8.312 -9.763 -0.227 1.00 95.12 273 VAL A C 1
ATOM 2100 O O . VAL A 1 273 ? 7.683 -8.750 0.062 1.00 95.12 273 VAL A O 1
ATOM 2103 N N . ILE A 1 274 ? 8.376 -10.812 0.591 1.00 95.94 274 ILE A N 1
ATOM 2104 C CA . ILE A 1 274 ? 7.733 -10.876 1.904 1.00 95.94 274 ILE A 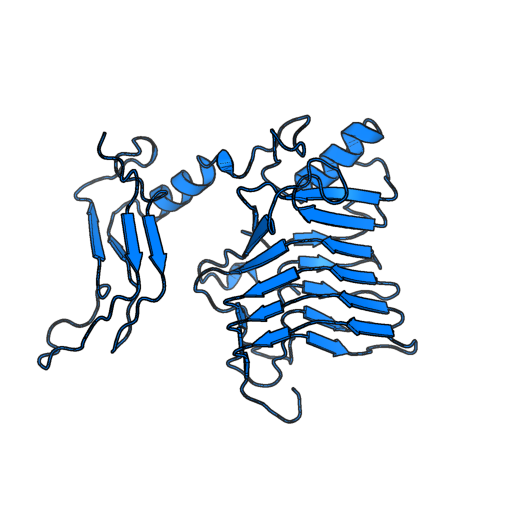CA 1
ATOM 2105 C C . ILE A 1 274 ? 8.822 -11.188 2.922 1.00 95.94 274 ILE A C 1
ATOM 2107 O O . ILE A 1 274 ? 9.510 -12.200 2.792 1.00 95.94 274 ILE A O 1
ATOM 2111 N N . ARG A 1 275 ? 8.976 -10.325 3.924 1.00 94.12 275 ARG A N 1
ATOM 2112 C CA . ARG A 1 275 ? 9.904 -10.504 5.039 1.00 94.12 275 ARG A CA 1
ATOM 2113 C C . ARG A 1 275 ? 9.116 -10.552 6.340 1.00 94.12 275 ARG A C 1
ATOM 2115 O O . ARG A 1 275 ? 8.418 -9.597 6.669 1.00 94.12 275 ARG A O 1
ATOM 2122 N N . ILE A 1 276 ? 9.229 -11.666 7.057 1.00 92.75 276 ILE A N 1
ATOM 2123 C CA . ILE A 1 276 ? 8.580 -11.880 8.353 1.00 92.75 276 ILE A CA 1
ATOM 2124 C C . ILE A 1 276 ? 9.672 -12.203 9.362 1.00 92.75 276 ILE A C 1
ATOM 2126 O O . ILE A 1 276 ? 10.368 -13.209 9.232 1.00 92.75 276 ILE A O 1
ATOM 2130 N N . LEU A 1 277 ? 9.817 -11.336 10.352 1.00 89.75 277 LEU A N 1
ATOM 2131 C CA . LEU A 1 277 ? 10.775 -11.448 11.436 1.00 89.75 277 LEU A CA 1
ATOM 2132 C C . LEU A 1 277 ? 10.020 -11.377 12.757 1.00 89.75 277 LEU A C 1
ATOM 2134 O O . LEU A 1 277 ? 9.189 -10.495 12.961 1.00 89.75 277 LEU A O 1
ATOM 2138 N N . ASN A 1 278 ? 10.315 -12.316 13.649 1.00 86.12 278 ASN A N 1
ATOM 2139 C CA . ASN A 1 278 ? 9.809 -12.283 15.010 1.00 86.12 278 ASN A CA 1
ATOM 2140 C C . ASN A 1 278 ? 10.819 -11.562 15.900 1.00 86.12 278 ASN A C 1
ATOM 2142 O O . ASN A 1 278 ? 11.915 -12.076 16.124 1.00 86.12 278 ASN A O 1
ATOM 2146 N N . SER A 1 279 ? 10.455 -10.373 16.374 1.00 82.94 279 SER A N 1
ATOM 2147 C CA . SER A 1 279 ? 11.297 -9.544 17.239 1.00 82.94 279 SER A CA 1
ATOM 2148 C C . SER A 1 279 ? 11.050 -9.768 18.737 1.00 82.94 279 SER A C 1
ATOM 2150 O O . SER A 1 279 ? 11.740 -9.163 19.557 1.00 82.94 279 SER A O 1
ATOM 2152 N N . GLY A 1 280 ? 10.118 -10.652 19.113 1.00 86.50 280 GLY A N 1
ATOM 2153 C CA . GLY A 1 280 ? 9.722 -10.887 20.503 1.00 86.50 280 GLY A CA 1
ATOM 2154 C C . GLY A 1 280 ? 9.515 -12.362 20.860 1.00 86.50 280 GLY A C 1
ATOM 2155 O O . GLY A 1 280 ? 10.140 -13.256 20.290 1.00 86.50 280 GLY A O 1
ATOM 2156 N N . SER A 1 281 ? 8.697 -12.618 21.886 1.00 89.81 281 SER A N 1
ATOM 2157 C CA . SER A 1 281 ? 8.564 -13.952 22.508 1.00 89.81 281 SER A CA 1
ATOM 2158 C C . SER A 1 281 ? 7.364 -14.747 22.000 1.00 89.81 281 SER A C 1
ATOM 2160 O O . SER A 1 281 ? 7.337 -15.972 22.134 1.00 89.81 281 SER A O 1
ATOM 2162 N N . TYR A 1 282 ? 6.361 -14.069 21.442 1.00 89.62 282 TYR A N 1
ATOM 2163 C CA . TYR A 1 282 ? 5.127 -14.701 20.978 1.00 89.62 282 TYR A CA 1
ATOM 2164 C C . TYR A 1 282 ? 5.212 -15.088 19.495 1.00 89.62 282 TYR A C 1
ATOM 2166 O O . TYR A 1 282 ? 5.872 -14.412 18.710 1.00 89.62 282 TYR A O 1
ATOM 2174 N N . PRO A 1 283 ? 4.572 -16.184 19.060 1.00 88.19 283 PRO A N 1
ATOM 2175 C CA . PRO A 1 283 ? 4.673 -16.631 17.676 1.00 88.19 283 PRO A CA 1
ATOM 2176 C C . PRO A 1 283 ? 4.009 -15.651 16.698 1.00 88.19 283 PRO A C 1
ATOM 2178 O O . PRO A 1 283 ? 3.004 -15.019 17.013 1.00 88.19 283 PRO A O 1
ATOM 2181 N N . ILE A 1 284 ? 4.537 -15.598 15.473 1.00 90.38 284 ILE A N 1
ATOM 2182 C CA . ILE A 1 284 ? 3.841 -15.019 14.319 1.00 90.38 284 ILE A CA 1
ATOM 2183 C C . ILE A 1 284 ? 3.138 -16.152 13.582 1.00 90.38 284 ILE A C 1
ATOM 2185 O O . ILE A 1 284 ? 3.766 -17.158 13.242 1.00 90.38 284 ILE A O 1
ATOM 2189 N N . THR A 1 285 ? 1.854 -15.982 13.282 1.00 93.38 285 THR A N 1
ATOM 2190 C CA . THR A 1 285 ? 1.112 -16.932 12.445 1.00 93.38 285 THR A CA 1
ATOM 2191 C C . THR A 1 285 ? 1.011 -16.389 11.029 1.00 93.38 285 THR A C 1
ATOM 2193 O O . THR A 1 285 ? 0.434 -15.327 10.814 1.00 93.38 285 THR A O 1
ATOM 2196 N N . SER A 1 286 ? 1.538 -17.118 10.044 1.00 94.19 286 SER A N 1
ATOM 2197 C CA . SER A 1 286 ? 1.417 -16.738 8.633 1.00 94.19 286 SER A CA 1
ATOM 2198 C C . SER A 1 286 ? 0.667 -17.791 7.819 1.00 94.19 286 SER A C 1
ATOM 2200 O O . SER A 1 286 ? 0.842 -18.992 8.009 1.00 94.19 286 SER A O 1
ATOM 2202 N N . THR A 1 287 ? -0.205 -17.346 6.915 1.00 96.69 287 THR A N 1
ATOM 2203 C CA . THR A 1 287 ? -0.913 -18.195 5.949 1.00 96.69 287 THR A CA 1
ATOM 2204 C C . THR A 1 287 ? -0.787 -17.578 4.566 1.00 96.69 287 THR A C 1
ATOM 2206 O O . THR A 1 287 ? -1.342 -16.517 4.305 1.00 96.69 287 THR A O 1
ATOM 2209 N N . ILE A 1 288 ? -0.075 -18.254 3.666 1.00 96.56 288 ILE A N 1
ATOM 2210 C CA . ILE A 1 288 ? 0.088 -17.829 2.272 1.00 96.56 288 ILE A CA 1
ATOM 2211 C C . ILE A 1 288 ? -0.547 -18.903 1.391 1.00 96.56 288 ILE A C 1
ATOM 2213 O O . ILE A 1 288 ? -0.045 -20.024 1.311 1.00 96.56 288 ILE A O 1
ATOM 2217 N N . LYS A 1 289 ? -1.678 -18.588 0.758 1.00 97.44 289 LYS A N 1
ATOM 2218 C CA . LYS A 1 289 ? -2.512 -19.561 0.043 1.00 97.44 289 LYS A CA 1
ATOM 2219 C C . LYS A 1 289 ? -2.845 -19.082 -1.361 1.00 97.44 289 LYS A C 1
ATOM 2221 O O . LYS A 1 289 ? -3.424 -18.020 -1.546 1.00 97.44 289 LYS A O 1
ATOM 2226 N N . GLY A 1 290 ? -2.546 -19.909 -2.362 1.00 96.69 290 GLY A N 1
ATOM 2227 C CA . GLY A 1 290 ? -2.904 -19.621 -3.756 1.00 96.69 290 GLY A CA 1
ATOM 2228 C C . GLY A 1 290 ? -2.192 -18.401 -4.347 1.00 96.69 290 GLY A C 1
ATOM 2229 O O . GLY A 1 290 ? -2.654 -17.872 -5.353 1.00 96.69 290 GLY A O 1
ATOM 2230 N N . CYS A 1 291 ? -1.103 -17.941 -3.723 1.00 98.06 291 CYS A N 1
ATOM 2231 C CA . CYS A 1 291 ? -0.322 -16.813 -4.214 1.00 98.06 291 CYS A CA 1
ATOM 2232 C C . CYS A 1 291 ? 0.654 -17.235 -5.320 1.00 98.06 291 CYS A C 1
ATOM 2234 O O . CYS A 1 291 ? 1.124 -18.372 -5.344 1.00 98.06 291 CYS A O 1
ATOM 2236 N N . GLN A 1 292 ? 0.984 -16.306 -6.214 1.00 96.81 292 GLN A N 1
ATOM 2237 C CA . GLN A 1 292 ? 1.910 -16.514 -7.330 1.00 96.81 292 GLN A CA 1
ATOM 2238 C C . GLN A 1 292 ? 3.080 -15.534 -7.254 1.00 96.81 292 GLN A C 1
ATOM 2240 O O . GLN A 1 292 ? 2.875 -14.362 -6.956 1.00 96.81 292 GLN A O 1
ATOM 2245 N N . PHE A 1 293 ? 4.283 -16.002 -7.586 1.00 96.88 293 PHE A N 1
ATOM 2246 C CA . PHE A 1 293 ? 5.501 -15.194 -7.660 1.00 96.88 293 PHE A CA 1
ATOM 2247 C C . PHE A 1 293 ? 6.125 -15.400 -9.040 1.00 96.88 293 PHE A C 1
ATOM 2249 O O . PHE A 1 293 ? 6.649 -16.474 -9.326 1.00 96.88 293 PHE A O 1
ATOM 2256 N N . ASN A 1 294 ? 6.036 -14.393 -9.906 1.00 92.25 294 ASN A N 1
ATOM 2257 C CA . ASN A 1 294 ? 6.440 -14.488 -11.306 1.00 92.25 294 ASN A CA 1
ATOM 2258 C C . ASN A 1 294 ? 7.461 -13.396 -11.630 1.00 92.25 294 ASN A C 1
ATOM 2260 O O . ASN A 1 294 ? 7.198 -12.224 -11.389 1.00 92.25 294 ASN A O 1
ATOM 2264 N N . ASN A 1 295 ? 8.590 -13.762 -12.239 1.00 93.88 295 ASN A N 1
ATOM 2265 C CA . ASN A 1 295 ? 9.634 -12.808 -12.633 1.00 93.88 295 ASN A CA 1
ATOM 2266 C C . ASN A 1 295 ? 10.123 -11.938 -11.453 1.00 93.88 295 ASN A C 1
ATOM 2268 O O . ASN A 1 295 ? 9.914 -10.725 -11.423 1.00 93.88 295 ASN A O 1
ATOM 2272 N N . ILE A 1 296 ? 10.717 -12.597 -10.453 1.00 93.56 296 ILE A N 1
ATOM 2273 C CA . ILE A 1 296 ? 11.326 -11.954 -9.284 1.00 93.56 296 ILE A CA 1
ATOM 2274 C C . ILE A 1 296 ? 12.848 -12.051 -9.428 1.00 93.56 296 ILE A C 1
ATOM 2276 O O . ILE A 1 296 ? 13.384 -13.162 -9.422 1.00 93.56 296 ILE A O 1
ATOM 2280 N N . SER A 1 297 ? 13.542 -10.920 -9.545 1.00 90.38 297 SER A N 1
ATOM 2281 C CA . SER A 1 297 ? 15.004 -10.850 -9.453 1.00 90.38 297 SER A CA 1
ATOM 2282 C C . SER A 1 297 ? 15.422 -10.427 -8.049 1.00 90.38 297 SER A C 1
ATOM 2284 O O . SER A 1 297 ? 14.845 -9.517 -7.461 1.00 90.38 297 SER A O 1
ATOM 2286 N N . ASN A 1 298 ? 16.421 -11.111 -7.490 1.00 84.31 298 ASN A N 1
ATOM 2287 C CA . ASN A 1 298 ? 17.014 -10.765 -6.202 1.00 84.31 298 ASN A CA 1
ATOM 2288 C C . ASN A 1 298 ? 18.516 -11.064 -6.202 1.00 84.31 298 ASN A C 1
ATOM 2290 O O . ASN A 1 298 ? 18.942 -12.114 -6.694 1.00 84.31 298 ASN A O 1
ATOM 2294 N N . ILE A 1 299 ? 19.305 -10.183 -5.589 1.00 78.88 299 ILE A N 1
ATOM 2295 C CA . ILE A 1 299 ? 20.685 -10.473 -5.195 1.00 78.88 299 ILE A CA 1
ATOM 2296 C C . ILE A 1 299 ? 20.657 -11.208 -3.851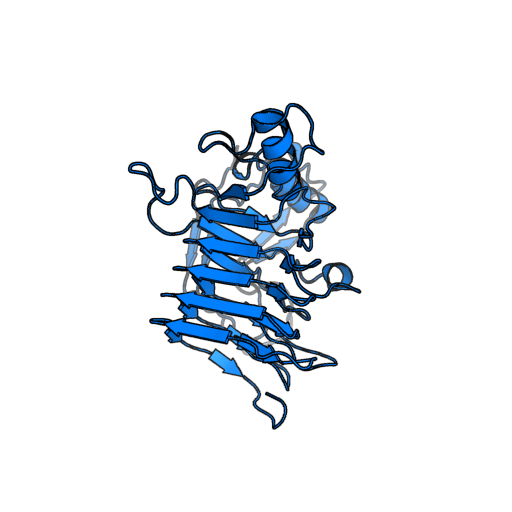 1.00 78.88 299 ILE A C 1
ATOM 2298 O O . ILE A 1 299 ? 20.779 -10.604 -2.785 1.00 78.88 299 ILE A O 1
ATOM 2302 N N . GLY A 1 300 ? 20.484 -12.531 -3.915 1.00 61.53 300 GLY A N 1
ATOM 2303 C CA . GLY A 1 300 ? 20.462 -13.384 -2.727 1.00 61.53 300 GLY A CA 1
ATOM 2304 C C . GLY A 1 300 ? 21.742 -13.268 -1.888 1.00 61.53 300 GLY A C 1
ATOM 2305 O O . GLY A 1 300 ? 22.854 -13.190 -2.417 1.00 61.53 300 GLY A O 1
ATOM 2306 N N . ASP A 1 301 ? 21.587 -13.279 -0.568 1.00 67.50 301 ASP A N 1
ATOM 2307 C CA . ASP A 1 301 ? 22.669 -13.386 0.406 1.00 67.50 301 ASP A CA 1
ATOM 2308 C C . ASP A 1 301 ? 22.209 -14.203 1.623 1.00 67.50 301 ASP A C 1
ATOM 2310 O O . ASP A 1 301 ? 21.069 -14.642 1.685 1.00 67.50 301 ASP A O 1
ATOM 2314 N N . SER A 1 302 ? 23.086 -14.440 2.601 1.00 63.31 302 SER A N 1
ATOM 2315 C CA . SER A 1 302 ? 22.724 -15.196 3.811 1.00 63.31 302 SER A CA 1
ATOM 2316 C C . SER A 1 302 ? 21.755 -14.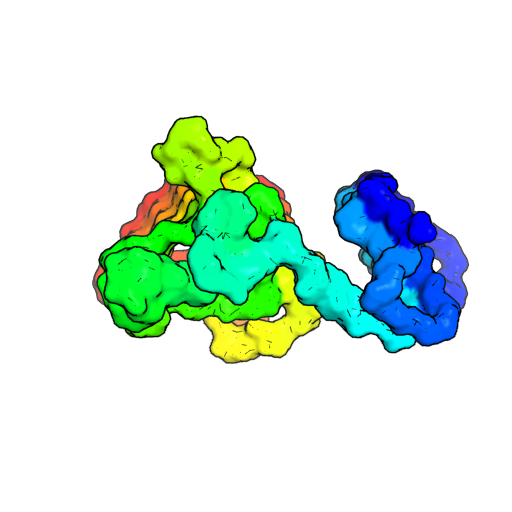458 4.746 1.00 63.31 302 SER A C 1
ATOM 2318 O O . SER A 1 302 ? 21.395 -15.003 5.786 1.00 63.31 302 SER A O 1
ATOM 2320 N N . ASN A 1 303 ? 21.384 -13.215 4.420 1.00 56.81 303 ASN A N 1
ATOM 2321 C CA . ASN A 1 303 ? 20.490 -12.366 5.208 1.00 56.81 303 ASN A CA 1
ATOM 2322 C C . ASN A 1 303 ? 19.100 -12.210 4.553 1.00 56.81 303 ASN A C 1
ATOM 2324 O O . ASN A 1 303 ? 18.206 -11.587 5.149 1.00 56.81 303 ASN A O 1
ATOM 2328 N N . GLY A 1 304 ? 18.934 -12.743 3.336 1.00 47.66 304 GLY A N 1
ATOM 2329 C CA . GLY A 1 304 ? 17.740 -12.692 2.494 1.00 47.66 304 GLY A CA 1
ATOM 2330 C C . GLY A 1 304 ? 17.141 -14.067 2.255 1.00 47.66 304 GLY A C 1
ATOM 2331 O O . GLY A 1 304 ? 17.898 -15.035 2.043 1.00 47.66 304 GLY A O 1
#

Organism: NCBI:txid222440

Foldseek 3Di:
DDECQAEEAAQAEQEDDPDPPDPDFARAEEAEDPDADDLVVPPDDCPRYHHYNYYYPDDHDNYGYDDPCVVVNVVSNLVVPCVQADLDAPAQAQVGHHQDPLSQLQNVCCVVPVGSLAADAEREGEAYQSAHELAAAAEAECRSSSYQEYEYAHHPPPHPPGDPAAGEYEYECVQPCVRCVVHAASYEYDPQREYEYYRYEYEYPPYADQHANYEYDEANHEYYAELYEYEPHHYEHDPAQHANHEYAEANYEEEYELYEYYQYEYPYENYYPHYHHYPDDHHYHYYHYNYYYYNYHHPYDPND

pLDDT: mean 86.19, std 12.63, range [44.22, 98.81]